Protein AF-U7V363-F1 (afdb_monomer_lite)

Sequence (226 aa):
MSGCTYYGRAAATECPGEQARFDASVYYGDVNYAGSVFCHHPDFTCSAYYGGADFGGCVYRRGLSVSGSAFHGPVNFGGSECGKKSYCANAVFTGPVTLTGTVFRKKVIFDESAFLASTDFSAADFSGRIPGFTECIFTPGEQYAFPQPVTASPAGSRVLTPWEVRRLDYFRQQVQAFTHPAVDDPEVLEAARQRVRVLKKQLHAWVFAMQDPRYQHPGFEKIRGI

Organism: NCBI:txid888019

Foldseek 3Di:
DELEEACEEAEDAEDPDDAAEQYNYEYCEEYDDANYEDPAAHELELYEHNYEYELDNYEALAEYEHANYEANEEYEHDNYEHNHEYEQDLYEYCYEYEHALYEHCAEYEHALYEDNAAYEQANYHNNPDDHHQAQYEYEPPHHYHHVDDDPDPDPNYDYDDPVRNVVSVVLVVLLVCLCDDPDPDPVSNVVSVVSNVVSSVVVSVVSSLVSPPPRDDPDPPPPVPD

Secondary structure (DSSP, 8-state):
-TT-EESS-EE--EE-SS--B-TT-EESS-EE-TT-EESS--B-TT-EESS-EE-TT-EETT--B-TT-EE-S-EE-TT-EESS-EE-TT-EE-S-EE-TT-EESS-EE-TT-EE-S-EE-TT-B-TT-PPB-TT-EE-TTS-EE-SS--SSSPTT-EEPPHHHHHHHHHHHHHHHHHHS-SS--HHHHHHHHHHHHHHHHHHHHHHHHTTSTT-----GGGSS--

Structure (mmCIF, N/CA/C/O backbone):
data_AF-U7V363-F1
#
_entry.id   AF-U7V363-F1
#
loop_
_atom_site.group_PDB
_atom_site.id
_atom_site.type_symbol
_atom_site.label_atom_id
_atom_site.label_alt_id
_atom_site.label_comp_id
_atom_site.label_asym_id
_atom_site.label_entity_id
_atom_site.label_seq_id
_atom_site.pdbx_PDB_ins_code
_atom_site.Cartn_x
_atom_site.Cartn_y
_atom_site.Cartn_z
_atom_site.occupancy
_atom_site.B_iso_or_equiv
_atom_site.auth_seq_id
_atom_site.auth_comp_id
_atom_site.auth_asym_id
_atom_site.auth_atom_id
_atom_site.pdbx_PDB_model_num
ATOM 1 N N . MET A 1 1 ? -6.952 -5.890 -17.904 1.00 66.19 1 MET A N 1
ATOM 2 C CA . MET A 1 1 ? -7.638 -6.371 -16.688 1.00 66.19 1 MET A CA 1
ATOM 3 C C . MET A 1 1 ? -8.077 -5.197 -15.804 1.00 66.19 1 MET A C 1
ATOM 5 O O . MET A 1 1 ? -8.142 -5.335 -14.595 1.00 66.19 1 MET A O 1
ATOM 9 N N . SER A 1 2 ? -8.394 -4.037 -16.392 1.00 83.06 2 SER A N 1
ATOM 10 C CA . SER A 1 2 ? -8.842 -2.856 -15.639 1.00 83.06 2 SER A CA 1
ATOM 11 C C . SER A 1 2 ? -10.306 -3.021 -15.219 1.00 83.06 2 SER A C 1
ATOM 13 O O . SER A 1 2 ? -11.079 -3.650 -15.947 1.00 83.06 2 SER A O 1
ATOM 15 N N . GLY A 1 3 ? -10.682 -2.488 -14.056 1.00 74.75 3 GLY A N 1
ATOM 16 C CA . GLY A 1 3 ? -12.066 -2.489 -13.570 1.00 74.75 3 GLY A CA 1
ATOM 17 C C . GLY A 1 3 ? -12.600 -3.861 -13.152 1.00 74.75 3 GLY A C 1
ATOM 18 O O . GLY A 1 3 ? -13.812 -4.068 -13.132 1.00 74.75 3 GLY A O 1
ATOM 19 N N . CYS A 1 4 ? -11.723 -4.830 -12.881 1.00 83.25 4 CYS A N 1
ATOM 20 C CA . CYS A 1 4 ? -12.111 -6.223 -12.668 1.00 83.25 4 CYS A CA 1
ATOM 21 C C . CYS A 1 4 ? -12.261 -6.566 -11.176 1.00 83.25 4 CYS A C 1
ATOM 23 O O . CYS A 1 4 ? -11.599 -5.988 -10.317 1.00 83.25 4 CYS A O 1
ATOM 25 N N . THR A 1 5 ? -13.121 -7.540 -10.858 1.00 81.88 5 THR A N 1
ATOM 26 C CA . THR A 1 5 ? -13.254 -8.101 -9.501 1.00 81.88 5 THR A CA 1
ATOM 27 C C . THR A 1 5 ? -12.806 -9.558 -9.486 1.00 81.88 5 THR A C 1
ATOM 29 O O . THR A 1 5 ? -13.322 -10.373 -10.248 1.00 81.88 5 THR A O 1
ATOM 32 N N . TYR A 1 6 ? -11.870 -9.891 -8.600 1.00 78.88 6 TYR A N 1
ATOM 33 C CA . TYR A 1 6 ? -11.263 -11.214 -8.481 1.00 78.88 6 TYR A CA 1
ATOM 34 C C . TYR A 1 6 ? -11.569 -11.834 -7.120 1.00 78.88 6 TYR A C 1
ATOM 36 O O . TYR A 1 6 ? -11.250 -11.264 -6.078 1.00 78.88 6 TYR A O 1
ATOM 44 N N . TYR A 1 7 ? -12.164 -13.027 -7.131 1.00 71.19 7 TYR A N 1
ATOM 45 C CA . TYR A 1 7 ? -12.483 -13.788 -5.917 1.00 71.19 7 TYR A CA 1
ATOM 46 C C . TYR A 1 7 ? -11.458 -14.890 -5.602 1.00 71.19 7 TYR A C 1
ATOM 48 O O . TYR A 1 7 ? -11.373 -15.328 -4.459 1.00 71.19 7 TYR A O 1
ATOM 56 N N . GLY A 1 8 ? -10.680 -15.327 -6.599 1.00 66.62 8 GLY A N 1
ATOM 57 C CA . GLY A 1 8 ? -9.603 -16.314 -6.463 1.00 66.62 8 GLY A CA 1
ATOM 58 C C . GLY A 1 8 ? -8.212 -15.694 -6.610 1.00 66.62 8 GLY A C 1
ATOM 59 O O . GLY A 1 8 ? -8.076 -14.471 -6.656 1.00 66.62 8 GLY A O 1
ATOM 60 N N . ARG A 1 9 ? -7.183 -16.547 -6.713 1.00 72.25 9 ARG A N 1
ATOM 61 C CA . ARG A 1 9 ? -5.812 -16.086 -6.967 1.00 72.25 9 ARG A CA 1
ATOM 62 C C . ARG A 1 9 ? -5.685 -15.472 -8.362 1.00 72.25 9 ARG A C 1
ATOM 64 O O . ARG A 1 9 ? -6.117 -16.082 -9.337 1.00 72.25 9 ARG A O 1
ATOM 71 N N . ALA A 1 10 ? -5.065 -14.299 -8.448 1.00 69.38 10 ALA A N 1
ATOM 72 C CA . ALA A 1 10 ? -4.683 -13.657 -9.707 1.00 69.38 10 ALA A CA 1
ATOM 73 C C . ALA A 1 10 ? -3.158 -13.686 -9.862 1.00 69.38 10 ALA A C 1
ATOM 75 O O . ALA A 1 10 ? -2.448 -13.495 -8.876 1.00 69.38 10 ALA A O 1
ATOM 76 N N . ALA A 1 11 ? -2.656 -13.927 -11.078 1.00 71.69 11 ALA A N 1
ATOM 77 C CA . ALA A 1 11 ? -1.221 -13.940 -11.348 1.00 71.69 11 ALA A CA 1
ATOM 78 C C . ALA A 1 11 ? -0.857 -13.347 -12.714 1.00 71.69 11 ALA A C 1
ATOM 80 O O . ALA A 1 11 ? -1.649 -13.406 -13.656 1.00 71.69 11 ALA A O 1
ATOM 81 N N . ALA A 1 12 ? 0.362 -12.823 -12.820 1.00 65.06 12 ALA A N 1
ATOM 82 C CA . ALA A 1 12 ? 1.045 -12.550 -14.083 1.00 65.06 12 ALA A CA 1
ATOM 83 C C . ALA A 1 12 ? 2.540 -12.844 -13.897 1.00 65.06 12 ALA A C 1
ATOM 85 O O . ALA A 1 12 ? 3.031 -12.746 -12.777 1.00 65.06 12 ALA A O 1
ATOM 86 N N . THR A 1 13 ? 3.243 -13.225 -14.964 1.00 62.06 13 THR A N 1
ATOM 87 C CA . THR A 1 13 ? 4.683 -13.557 -14.918 1.00 62.06 13 THR A CA 1
ATOM 88 C C . THR A 1 13 ? 5.498 -12.870 -16.016 1.00 62.06 13 THR A C 1
ATOM 90 O O . THR A 1 13 ? 6.657 -12.540 -15.786 1.00 62.06 13 THR A O 1
ATOM 93 N N . GLU A 1 14 ? 4.915 -12.538 -17.174 1.00 56.91 14 GLU A N 1
ATOM 94 C CA . GLU A 1 14 ? 5.590 -11.739 -18.206 1.00 56.91 14 GLU A CA 1
ATOM 95 C C . GLU A 1 14 ? 4.605 -10.784 -18.901 1.00 56.91 14 GLU A C 1
ATOM 97 O O . GLU A 1 14 ? 3.529 -11.189 -19.337 1.00 56.91 14 GLU A O 1
ATOM 102 N N . CYS A 1 15 ? 4.971 -9.502 -19.038 1.00 61.44 15 CYS A N 1
ATOM 103 C CA . CYS A 1 15 ? 4.281 -8.543 -19.917 1.00 61.44 15 CYS A CA 1
ATOM 104 C C . CYS A 1 15 ? 5.294 -7.820 -20.833 1.00 61.44 15 CYS A C 1
ATOM 106 O O . CYS A 1 15 ? 5.568 -6.622 -20.653 1.00 61.44 15 CYS A O 1
ATOM 108 N N . PRO A 1 16 ? 5.902 -8.529 -21.805 1.00 53.00 16 PRO A N 1
ATOM 109 C CA . PRO A 1 16 ? 6.903 -7.973 -22.698 1.00 53.00 16 PRO A CA 1
ATOM 110 C C . PRO A 1 16 ? 6.222 -7.404 -23.948 1.00 53.00 16 PRO A C 1
ATOM 112 O O . PRO A 1 16 ? 6.222 -8.027 -25.000 1.00 53.00 16 PRO A O 1
ATOM 115 N N . GLY A 1 17 ? 5.619 -6.218 -23.858 1.00 60.53 17 GLY A N 1
ATOM 116 C CA . GLY A 1 17 ? 5.238 -5.498 -25.084 1.00 60.53 17 GLY A CA 1
ATOM 117 C C . GLY A 1 17 ? 4.145 -4.450 -24.947 1.00 60.53 17 GLY A C 1
ATOM 118 O O . GLY A 1 17 ? 4.199 -3.442 -25.642 1.00 60.53 17 GLY A O 1
ATOM 119 N N . GLU A 1 18 ? 3.201 -4.634 -24.025 1.00 68.12 18 GLU A N 1
ATOM 120 C CA . GLU A 1 18 ? 2.095 -3.692 -23.821 1.00 68.12 18 GLU A CA 1
ATOM 121 C C . GLU A 1 18 ? 2.054 -3.146 -22.391 1.00 68.12 18 GLU A C 1
ATOM 123 O O . GLU A 1 18 ? 2.664 -3.682 -21.460 1.00 68.12 18 GLU A O 1
ATOM 128 N N . GLN A 1 19 ? 1.352 -2.025 -22.221 1.00 79.75 19 GLN A N 1
ATOM 129 C CA . GLN A 1 19 ? 1.092 -1.458 -20.906 1.00 79.75 19 GLN A CA 1
ATOM 130 C C . GLN A 1 19 ? 0.128 -2.370 -20.141 1.00 79.75 19 GLN A C 1
ATOM 132 O O . GLN A 1 19 ? -1.048 -2.474 -20.482 1.00 79.75 19 GLN A O 1
ATOM 137 N N . ALA A 1 20 ? 0.625 -3.018 -19.089 1.00 84.94 20 ALA A N 1
ATOM 138 C CA . ALA A 1 20 ? -0.196 -3.874 -18.249 1.00 84.94 20 ALA A CA 1
ATOM 139 C C . ALA A 1 20 ? -1.158 -3.017 -17.409 1.00 84.94 20 ALA A C 1
ATOM 141 O O . ALA A 1 20 ? -0.725 -2.161 -16.636 1.00 84.94 20 ALA A O 1
ATOM 142 N N . ARG A 1 21 ? -2.463 -3.229 -17.599 1.00 88.44 21 ARG A N 1
ATOM 143 C CA . ARG A 1 21 ? -3.538 -2.468 -16.952 1.00 88.44 21 ARG A CA 1
ATOM 144 C C . ARG A 1 21 ? -4.349 -3.340 -16.003 1.00 88.44 21 ARG A C 1
ATOM 146 O O . ARG A 1 21 ? -5.098 -4.218 -16.455 1.00 88.44 21 ARG A O 1
ATOM 153 N N . PHE A 1 22 ? -4.210 -3.043 -14.719 1.00 89.12 22 PHE A N 1
ATOM 154 C CA . PHE A 1 22 ? -4.871 -3.676 -13.576 1.00 89.12 22 PHE A CA 1
ATOM 155 C C . PHE A 1 22 ? -5.571 -2.640 -12.683 1.00 89.12 22 PHE A C 1
ATOM 157 O O . PHE A 1 22 ? -5.990 -2.964 -11.574 1.00 89.12 22 PHE A O 1
ATOM 164 N N . ASP A 1 23 ? -5.679 -1.401 -13.166 1.00 92.25 23 ASP A N 1
ATOM 165 C CA . ASP A 1 23 ? -6.266 -0.264 -12.475 1.00 92.25 23 ASP A CA 1
ATOM 166 C C . ASP A 1 23 ? -7.741 -0.483 -12.127 1.00 92.25 23 ASP A C 1
ATOM 168 O O . ASP A 1 23 ? -8.432 -1.292 -12.755 1.00 92.25 23 ASP A O 1
ATOM 172 N N . ALA A 1 24 ? -8.224 0.242 -11.118 1.00 90.62 24 ALA A N 1
ATOM 173 C CA . ALA A 1 24 ? -9.619 0.223 -10.678 1.00 90.62 24 ALA A CA 1
ATOM 174 C C . ALA A 1 24 ? -10.161 -1.184 -10.339 1.00 90.62 24 ALA A C 1
ATOM 176 O O . ALA A 1 24 ? -11.354 -1.447 -10.495 1.00 90.62 24 ALA A O 1
ATOM 177 N N . SER A 1 25 ? -9.296 -2.103 -9.899 1.00 91.12 25 SER A N 1
ATOM 178 C CA . SER A 1 25 ? -9.660 -3.505 -9.669 1.00 91.12 25 SER A CA 1
ATOM 179 C C . SER A 1 25 ? -9.820 -3.843 -8.188 1.00 91.12 25 SER A C 1
ATOM 181 O O . SER A 1 25 ? -9.268 -3.186 -7.307 1.00 91.12 25 SER A O 1
ATOM 183 N N . VAL A 1 26 ? -10.576 -4.899 -7.895 1.00 89.75 26 VAL A N 1
ATOM 184 C CA . VAL A 1 26 ? -10.832 -5.383 -6.533 1.00 89.75 26 VAL A CA 1
ATOM 185 C C . VAL A 1 26 ? -10.405 -6.840 -6.415 1.00 89.75 26 VAL A C 1
ATOM 187 O O . VAL A 1 26 ? -10.872 -7.687 -7.171 1.00 89.75 26 VAL A O 1
ATOM 190 N N . TYR A 1 27 ? -9.558 -7.147 -5.437 1.00 88.31 27 TYR A N 1
ATOM 191 C CA . TYR A 1 27 ? -9.005 -8.479 -5.208 1.00 88.31 27 TYR A CA 1
ATOM 192 C C . TYR A 1 27 ? -9.407 -8.984 -3.824 1.00 88.31 27 TYR A C 1
ATOM 194 O O . TYR A 1 27 ? -8.940 -8.468 -2.811 1.00 88.31 27 TYR A O 1
ATOM 202 N N . TYR A 1 28 ? -10.300 -9.973 -3.769 1.00 84.19 28 TYR A N 1
ATOM 203 C CA . TYR A 1 28 ? -10.714 -10.625 -2.522 1.00 84.19 28 TYR A CA 1
ATOM 204 C C . TYR A 1 28 ? -9.810 -11.785 -2.115 1.00 84.19 28 TYR A C 1
ATOM 206 O O . TYR A 1 28 ? -9.642 -12.010 -0.919 1.00 84.19 28 TYR A O 1
ATOM 214 N N . GLY A 1 29 ? -9.239 -12.488 -3.093 1.00 86.75 29 GLY A N 1
ATOM 215 C CA . GLY A 1 29 ? -8.186 -13.476 -2.879 1.00 86.75 29 GLY A CA 1
ATOM 216 C C . GLY A 1 29 ? -6.790 -12.863 -2.970 1.00 86.75 29 GLY A C 1
ATOM 217 O O . GLY A 1 29 ? -6.637 -11.678 -3.277 1.00 86.75 29 GLY A O 1
ATOM 218 N N . ASP A 1 30 ? -5.780 -13.694 -2.721 1.00 90.94 30 ASP A N 1
ATOM 219 C CA . ASP A 1 30 ? -4.383 -13.285 -2.844 1.00 90.94 30 ASP A CA 1
ATOM 220 C C . ASP A 1 30 ? -3.994 -13.029 -4.304 1.00 90.94 30 ASP A C 1
ATOM 222 O O . ASP A 1 30 ? -4.441 -13.715 -5.225 1.00 90.94 30 ASP A O 1
ATOM 226 N N . VAL A 1 31 ? -3.109 -12.066 -4.520 1.00 92.12 31 VAL A N 1
ATOM 227 C CA . VAL A 1 31 ? -2.558 -11.730 -5.833 1.00 92.12 31 VAL A CA 1
ATOM 228 C C . VAL A 1 31 ? -1.072 -12.045 -5.846 1.00 92.12 31 VAL A C 1
ATOM 230 O O . VAL A 1 31 ? -0.372 -11.734 -4.887 1.00 92.12 31 VAL A O 1
ATOM 233 N N . ASN A 1 32 ? -0.586 -12.647 -6.929 1.00 92.75 32 ASN A N 1
ATOM 234 C CA . ASN A 1 32 ? 0.815 -13.003 -7.094 1.00 92.75 32 ASN A CA 1
ATOM 235 C C . ASN A 1 32 ? 1.361 -12.531 -8.447 1.00 92.75 32 ASN A C 1
ATOM 237 O O . ASN A 1 32 ? 1.179 -13.181 -9.474 1.00 92.75 32 ASN A O 1
ATOM 241 N N . TYR A 1 33 ? 2.074 -11.414 -8.424 1.00 91.12 33 TYR A N 1
ATOM 242 C CA . TYR A 1 33 ? 2.873 -10.906 -9.533 1.00 91.12 33 TYR A CA 1
ATOM 243 C C . TYR A 1 33 ? 4.370 -11.175 -9.350 1.00 91.12 33 TYR A C 1
ATOM 245 O O . TYR A 1 33 ? 5.165 -10.662 -10.135 1.00 91.12 33 TYR A O 1
ATOM 253 N N . ALA A 1 34 ? 4.774 -11.944 -8.337 1.00 93.06 34 ALA A N 1
ATOM 254 C CA . ALA A 1 34 ? 6.168 -12.079 -7.945 1.00 93.06 34 ALA A CA 1
ATOM 255 C C . ALA A 1 34 ? 7.070 -12.538 -9.102 1.00 93.06 34 ALA A C 1
ATOM 257 O O . ALA A 1 34 ? 6.711 -13.409 -9.895 1.00 93.06 34 ALA A O 1
ATOM 258 N N . GLY A 1 35 ? 8.257 -11.937 -9.202 1.00 90.62 35 GLY A N 1
ATOM 259 C CA . GLY A 1 35 ? 9.226 -12.232 -10.261 1.00 90.62 35 GLY A CA 1
ATOM 260 C C . GLY A 1 35 ? 8.870 -11.674 -11.645 1.00 90.62 35 GLY A C 1
ATOM 261 O O . GLY A 1 35 ? 9.613 -11.906 -12.598 1.00 90.62 35 GLY A O 1
ATOM 262 N N . SER A 1 36 ? 7.764 -10.935 -11.786 1.00 90.81 36 SER A N 1
ATOM 263 C CA . SER A 1 36 ? 7.331 -10.404 -13.082 1.00 90.81 36 SER A CA 1
ATOM 264 C C . SER A 1 36 ? 8.269 -9.347 -13.650 1.00 90.81 36 SER A C 1
ATOM 266 O O . SER A 1 36 ? 8.815 -8.505 -12.933 1.00 90.81 36 SER A O 1
ATOM 268 N N . VAL A 1 37 ? 8.354 -9.298 -14.980 1.00 90.44 37 VAL A N 1
ATOM 269 C CA . VAL A 1 37 ? 9.049 -8.230 -15.711 1.00 90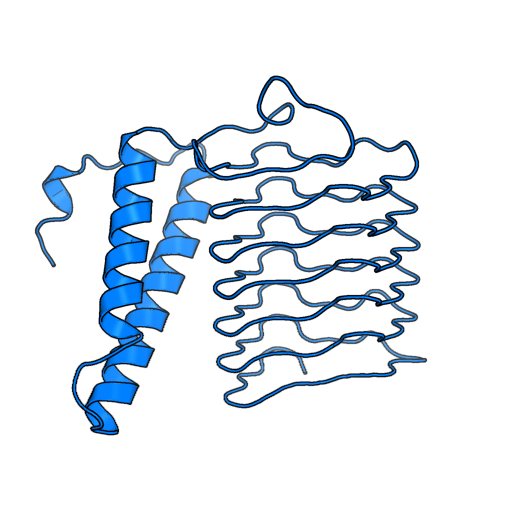.44 37 VAL A CA 1
ATOM 270 C C . VAL A 1 37 ? 8.049 -7.361 -16.474 1.00 90.44 37 VAL A C 1
ATOM 272 O O . VAL A 1 37 ? 7.403 -7.806 -17.426 1.00 90.44 37 VAL A O 1
ATOM 275 N N . PHE A 1 38 ? 7.979 -6.081 -16.105 1.00 89.56 38 PHE A N 1
ATOM 276 C CA . PHE A 1 38 ? 7.168 -5.064 -16.771 1.00 89.56 38 PHE A CA 1
ATOM 277 C C . PHE A 1 38 ? 8.047 -4.141 -17.616 1.00 89.56 38 PHE A C 1
ATOM 279 O O . PHE A 1 38 ? 8.853 -3.350 -17.112 1.00 89.56 38 PHE A O 1
ATOM 286 N N . CYS A 1 39 ? 7.886 -4.235 -18.938 1.00 87.38 39 CYS A N 1
ATOM 287 C CA . CYS A 1 39 ? 8.648 -3.422 -19.889 1.00 87.38 39 CYS A CA 1
ATOM 288 C C . CYS A 1 39 ? 8.123 -1.978 -20.002 1.00 87.38 39 CYS A C 1
ATOM 290 O O . CYS A 1 39 ? 8.892 -1.055 -20.293 1.00 87.38 39 CYS A O 1
ATOM 292 N N . HIS A 1 40 ? 6.832 -1.782 -19.730 1.00 88.00 40 HIS A N 1
ATOM 293 C CA . HIS A 1 40 ? 6.158 -0.484 -19.643 1.00 88.00 40 HIS A CA 1
ATOM 294 C C . HIS A 1 40 ? 5.837 -0.136 -18.182 1.00 88.00 40 HIS A C 1
ATOM 296 O O . HIS A 1 40 ? 6.312 -0.810 -17.275 1.00 88.00 40 HIS A O 1
ATOM 302 N N . HIS A 1 41 ? 5.109 0.957 -17.948 1.00 88.25 41 HIS A N 1
ATOM 303 C CA . HIS A 1 41 ? 4.672 1.352 -16.608 1.00 88.25 41 HIS A CA 1
ATOM 304 C C . HIS A 1 41 ? 3.369 0.600 -16.293 1.00 88.25 41 HIS A C 1
ATOM 306 O O . HIS A 1 41 ? 2.349 0.955 -16.889 1.00 88.25 41 HIS A O 1
ATOM 312 N N . PRO A 1 42 ? 3.376 -0.469 -15.471 1.00 90.75 42 PRO A N 1
ATOM 313 C CA . PRO A 1 42 ? 2.142 -1.156 -15.137 1.00 90.75 42 PRO A CA 1
ATOM 314 C C . PRO A 1 42 ? 1.270 -0.252 -14.271 1.00 90.75 42 PRO A C 1
ATOM 316 O O . PRO A 1 42 ? 1.764 0.467 -13.397 1.00 90.75 42 PRO A O 1
ATOM 319 N N . ASP A 1 43 ? -0.024 -0.292 -14.545 1.00 91.25 43 ASP A N 1
ATOM 320 C CA . ASP A 1 43 ? -1.016 0.507 -13.849 1.00 91.25 43 ASP A CA 1
ATOM 321 C C . ASP A 1 43 ? -1.803 -0.376 -12.876 1.00 91.25 43 ASP A C 1
ATOM 323 O O . ASP A 1 43 ? -2.630 -1.184 -13.299 1.00 91.25 43 ASP A O 1
ATOM 327 N N . PHE A 1 44 ? -1.512 -0.236 -11.581 1.00 94.38 44 PHE A N 1
ATOM 328 C CA . PHE A 1 44 ? -2.223 -0.880 -10.471 1.00 94.38 44 PHE A CA 1
ATOM 329 C C . PHE A 1 44 ? -2.990 0.147 -9.624 1.00 94.38 44 PHE A C 1
ATOM 331 O O . PHE A 1 44 ? -3.265 -0.103 -8.445 1.00 94.38 44 PHE A O 1
ATOM 338 N N . THR A 1 45 ? -3.268 1.328 -10.182 1.00 95.31 45 THR A N 1
ATOM 339 C CA . THR A 1 45 ? -3.879 2.445 -9.452 1.00 95.31 45 THR A CA 1
ATOM 340 C C . THR A 1 45 ? -5.318 2.161 -9.041 1.00 95.31 45 THR A C 1
ATOM 342 O O . THR A 1 45 ? -5.989 1.285 -9.598 1.00 95.31 45 THR A O 1
ATOM 345 N N . CYS A 1 46 ? -5.800 2.906 -8.044 1.00 93.56 46 CYS A N 1
ATOM 346 C CA . CYS A 1 46 ? -7.199 2.914 -7.608 1.00 93.56 46 CYS A CA 1
ATOM 347 C C . CYS A 1 46 ? -7.778 1.514 -7.328 1.00 93.56 46 CYS A C 1
ATOM 349 O O . CYS A 1 46 ? -8.964 1.269 -7.548 1.00 93.56 46 CYS A O 1
ATOM 351 N N . SER A 1 47 ? -6.938 0.578 -6.886 1.00 94.44 47 SER A N 1
ATOM 352 C CA . SER A 1 47 ? -7.300 -0.826 -6.689 1.00 94.44 47 SER A CA 1
ATOM 353 C C . SER A 1 47 ? -7.418 -1.174 -5.208 1.00 94.44 47 SER A C 1
ATOM 355 O O . SER A 1 47 ? -6.767 -0.564 -4.366 1.00 94.44 47 SER A O 1
ATOM 357 N N . ALA A 1 48 ? -8.233 -2.172 -4.870 1.00 93.06 48 ALA A N 1
ATOM 358 C CA . ALA A 1 48 ? -8.442 -2.617 -3.494 1.00 93.06 48 ALA A CA 1
ATOM 359 C C . ALA A 1 48 ? -8.026 -4.082 -3.312 1.00 93.06 48 ALA A C 1
ATOM 361 O O . ALA A 1 48 ? -8.626 -4.979 -3.904 1.00 93.06 48 ALA A O 1
ATOM 362 N N . TYR A 1 49 ? -7.041 -4.329 -2.451 1.00 93.44 49 TYR A N 1
ATOM 363 C CA . TYR A 1 49 ? -6.489 -5.653 -2.156 1.00 93.44 49 TYR A CA 1
ATOM 364 C C . TYR A 1 49 ? -6.942 -6.099 -0.767 1.00 93.44 49 TYR A C 1
ATOM 366 O O . TYR A 1 49 ? -6.440 -5.634 0.255 1.00 93.44 49 TYR A O 1
ATOM 374 N N . TYR A 1 50 ? -7.951 -6.963 -0.718 1.00 89.62 50 TYR A N 1
ATOM 375 C CA . TYR A 1 50 ? -8.494 -7.516 0.520 1.00 89.62 50 TYR A CA 1
ATOM 376 C C . TYR A 1 50 ? -7.734 -8.750 1.007 1.00 89.62 50 TYR A C 1
ATOM 378 O O . TYR A 1 50 ? -7.652 -8.918 2.227 1.00 89.62 50 TYR A O 1
ATOM 386 N N . GLY A 1 51 ? -7.212 -9.558 0.077 1.00 89.44 51 GLY A N 1
ATOM 387 C CA . GLY A 1 51 ? -6.203 -10.590 0.324 1.00 89.44 51 GLY A CA 1
ATOM 388 C C . GLY A 1 51 ? -4.781 -10.021 0.300 1.00 89.44 51 GLY A C 1
ATOM 389 O O . GLY A 1 51 ? -4.589 -8.808 0.168 1.00 89.44 51 GLY A O 1
ATOM 390 N N . GLY A 1 52 ? -3.786 -10.895 0.446 1.00 95.12 52 GLY A N 1
ATOM 391 C CA . GLY A 1 52 ? -2.380 -10.534 0.300 1.00 95.12 52 GLY A CA 1
ATOM 392 C C . GLY A 1 52 ? -2.024 -10.203 -1.150 1.00 95.12 52 GLY A C 1
ATOM 393 O O . GLY A 1 52 ? -2.622 -10.737 -2.080 1.00 95.12 52 GLY A O 1
ATOM 394 N N . ALA A 1 53 ? -1.056 -9.319 -1.364 1.00 96.44 53 ALA A N 1
ATOM 395 C CA . ALA A 1 53 ? -0.605 -8.956 -2.703 1.00 96.44 53 ALA A CA 1
ATOM 396 C C . ALA A 1 53 ? 0.920 -9.030 -2.802 1.00 96.44 53 ALA A C 1
ATOM 398 O O . ALA A 1 53 ? 1.637 -8.273 -2.147 1.00 96.44 53 ALA A O 1
ATOM 399 N N . ASP A 1 54 ? 1.415 -9.948 -3.624 1.00 97.44 54 ASP A N 1
ATOM 400 C CA . ASP A 1 54 ? 2.841 -10.153 -3.836 1.00 97.44 54 ASP A CA 1
ATOM 401 C C . ASP A 1 54 ? 3.290 -9.517 -5.154 1.00 97.44 54 ASP A C 1
ATOM 403 O O . ASP A 1 54 ? 2.950 -9.973 -6.243 1.00 97.44 54 ASP A O 1
ATOM 407 N N . PHE A 1 55 ? 4.050 -8.439 -5.031 1.00 96.06 55 PHE A N 1
ATOM 408 C CA . PHE A 1 55 ? 4.751 -7.708 -6.084 1.00 96.06 55 PHE A CA 1
ATOM 409 C C . PHE A 1 55 ? 6.274 -7.866 -5.946 1.00 96.06 55 PHE A C 1
ATOM 411 O O . PHE A 1 55 ? 7.018 -7.056 -6.503 1.00 96.06 55 PHE A O 1
ATOM 418 N N . GLY A 1 56 ? 6.747 -8.843 -5.164 1.00 96.69 56 GLY A N 1
ATOM 419 C CA . GLY A 1 56 ? 8.155 -9.025 -4.827 1.00 96.69 56 GLY A CA 1
ATOM 420 C C . GLY A 1 56 ? 9.005 -9.539 -5.988 1.00 96.69 56 GLY A C 1
ATOM 421 O O . GLY A 1 56 ? 8.514 -10.180 -6.917 1.00 96.69 56 GLY A O 1
ATOM 422 N N . GLY A 1 57 ? 10.305 -9.245 -5.958 1.00 95.88 57 GLY A N 1
ATOM 423 C CA . GLY 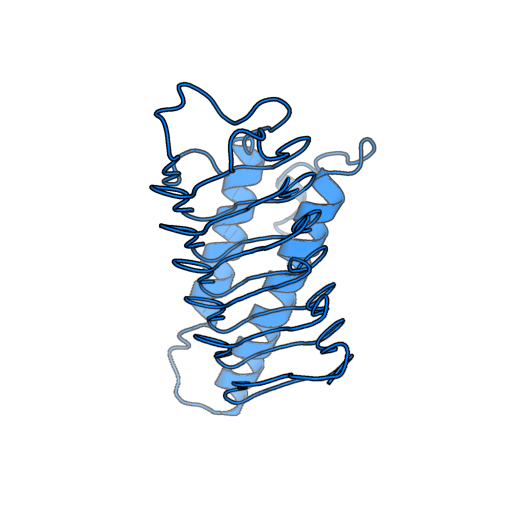A 1 57 ? 11.269 -9.700 -6.967 1.00 95.88 57 GLY A CA 1
ATOM 424 C C . GLY A 1 57 ? 10.966 -9.241 -8.399 1.00 95.88 57 GLY A C 1
ATOM 425 O O . GLY A 1 57 ? 11.471 -9.832 -9.350 1.00 95.88 57 GLY A O 1
ATOM 426 N N . CYS A 1 58 ? 10.117 -8.229 -8.579 1.00 95.31 58 CYS A N 1
ATOM 427 C CA . CYS A 1 58 ? 9.688 -7.774 -9.897 1.00 95.31 58 CYS A CA 1
ATOM 428 C C . CYS A 1 58 ? 10.684 -6.792 -10.518 1.00 95.31 58 CYS A C 1
ATOM 430 O O . CYS A 1 58 ? 11.352 -6.031 -9.821 1.00 95.31 58 CYS A O 1
ATOM 432 N N . VAL A 1 59 ? 10.713 -6.717 -11.849 1.00 94.19 59 VAL A N 1
ATOM 433 C CA . VAL A 1 59 ? 11.483 -5.712 -12.595 1.00 94.19 59 VAL A CA 1
ATOM 434 C C . VAL A 1 59 ? 10.536 -4.760 -13.321 1.00 94.19 59 VAL A C 1
ATOM 436 O O . VAL A 1 59 ? 9.924 -5.105 -14.329 1.00 94.19 59 VAL A O 1
ATOM 439 N N . TYR A 1 60 ? 10.473 -3.515 -12.857 1.00 93.81 60 TYR A N 1
ATOM 440 C CA . TYR A 1 60 ? 9.668 -2.435 -13.422 1.00 93.81 60 TYR A CA 1
ATOM 441 C C . TYR A 1 60 ? 10.544 -1.479 -14.237 1.00 93.81 60 TYR A C 1
ATOM 443 O O . TYR A 1 60 ? 11.036 -0.464 -13.729 1.00 93.81 60 TYR A O 1
ATOM 451 N N . ARG A 1 61 ? 10.737 -1.743 -15.537 1.00 92.56 61 ARG A N 1
ATOM 452 C CA . ARG A 1 61 ? 11.668 -0.954 -16.376 1.00 92.56 61 ARG A CA 1
ATOM 453 C C . ARG A 1 61 ? 11.320 0.537 -16.431 1.00 92.56 61 ARG A C 1
ATOM 455 O O . ARG A 1 61 ? 12.220 1.374 -16.532 1.00 92.56 61 ARG A O 1
ATOM 462 N N . ARG A 1 62 ? 10.028 0.881 -16.349 1.00 91.81 62 ARG A N 1
ATOM 463 C CA . ARG A 1 62 ? 9.525 2.267 -16.321 1.00 91.81 62 ARG A CA 1
ATOM 464 C C . ARG A 1 62 ? 8.974 2.708 -14.957 1.00 91.81 62 ARG A C 1
ATOM 466 O O . ARG A 1 62 ? 8.349 3.763 -14.903 1.00 91.81 62 ARG A O 1
ATOM 473 N N . GLY A 1 63 ? 9.259 1.975 -13.878 1.00 92.88 63 GLY A N 1
ATOM 474 C CA . GLY A 1 63 ? 8.652 2.189 -12.554 1.00 92.88 63 GLY A CA 1
ATOM 475 C C . GLY A 1 63 ? 7.238 1.610 -12.459 1.00 92.88 63 GLY A C 1
ATOM 476 O O . GLY A 1 63 ? 6.707 1.165 -13.474 1.00 92.88 63 GLY A O 1
ATOM 477 N N . LEU A 1 64 ? 6.664 1.602 -11.256 1.00 93.31 64 LEU A N 1
ATOM 478 C CA . LEU A 1 64 ? 5.314 1.095 -10.968 1.00 93.31 64 LEU A CA 1
ATOM 479 C C . LEU A 1 64 ? 4.388 2.218 -10.487 1.00 93.31 64 LEU A C 1
ATOM 481 O O . LEU A 1 64 ? 4.870 3.205 -9.920 1.00 93.31 64 LEU A O 1
ATOM 485 N N . SER A 1 65 ? 3.076 2.040 -10.657 1.00 95.12 65 SER A N 1
ATOM 486 C CA . SER A 1 65 ? 2.069 2.893 -10.023 1.00 95.12 65 SER A CA 1
ATOM 487 C C . SER A 1 65 ? 1.040 2.072 -9.256 1.00 95.12 65 SER A C 1
ATOM 489 O O . SER A 1 65 ? 0.359 1.233 -9.838 1.00 95.12 65 SER A O 1
ATOM 491 N N . VAL A 1 66 ? 0.913 2.355 -7.961 1.00 97.25 66 VAL A N 1
ATOM 492 C CA . VAL A 1 66 ? -0.142 1.853 -7.059 1.00 97.25 66 VAL A CA 1
ATOM 493 C C . VAL A 1 66 ? -0.912 3.015 -6.422 1.00 97.25 66 VAL A C 1
ATOM 495 O O . VAL A 1 66 ? -1.544 2.860 -5.380 1.00 97.25 66 VAL A O 1
ATOM 498 N N . SER A 1 67 ? -0.826 4.208 -7.013 1.00 96.75 67 SER A N 1
ATOM 499 C CA . SER A 1 67 ? -1.448 5.405 -6.454 1.00 96.75 67 SER A CA 1
ATOM 500 C C . SER A 1 67 ? -2.960 5.264 -6.278 1.00 96.75 67 SER A C 1
ATOM 502 O O . SER A 1 67 ? -3.644 4.684 -7.121 1.00 96.75 67 SER A O 1
ATOM 504 N N . GLY A 1 68 ? -3.477 5.795 -5.170 1.00 94.06 68 GLY A N 1
ATOM 505 C CA . GLY A 1 68 ? -4.896 5.705 -4.814 1.00 94.06 68 GLY A CA 1
ATOM 506 C C . GLY A 1 68 ? -5.372 4.303 -4.411 1.00 94.06 68 GLY A C 1
ATOM 507 O O . GLY A 1 68 ? -6.567 4.109 -4.195 1.00 94.06 68 GLY A O 1
ATOM 508 N N . SER A 1 69 ? -4.483 3.308 -4.339 1.00 96.31 69 SER A N 1
ATOM 509 C CA . SER A 1 69 ? -4.861 1.933 -4.001 1.00 96.31 69 SER A CA 1
ATOM 510 C C . SER A 1 69 ? -4.950 1.701 -2.491 1.00 96.31 69 SER A C 1
ATOM 512 O O . SER A 1 69 ? -4.255 2.325 -1.691 1.00 96.31 69 SER A O 1
ATOM 514 N N . ALA A 1 70 ? -5.801 0.757 -2.096 1.00 95.75 70 ALA A N 1
ATOM 515 C CA . ALA A 1 70 ? -5.976 0.316 -0.720 1.00 95.75 70 ALA A CA 1
ATOM 516 C C . ALA A 1 70 ? -5.463 -1.120 -0.550 1.00 95.75 70 ALA A C 1
ATOM 518 O O . ALA A 1 70 ? -6.001 -2.056 -1.142 1.00 95.75 70 ALA A O 1
ATOM 519 N N . PHE A 1 71 ? -4.449 -1.306 0.291 1.00 96.69 71 PHE A N 1
ATOM 520 C CA . PHE A 1 71 ? -3.888 -2.607 0.644 1.00 96.69 71 PHE A CA 1
ATOM 521 C C . PHE A 1 71 ? -4.366 -2.998 2.035 1.00 96.69 71 PHE A C 1
ATOM 523 O O . PHE A 1 71 ? -3.854 -2.534 3.057 1.00 96.69 71 PHE A O 1
ATOM 530 N N . HIS A 1 72 ? -5.406 -3.825 2.067 1.00 93.50 72 HIS A N 1
ATOM 531 C CA . HIS A 1 72 ? -6.001 -4.288 3.307 1.00 93.50 72 HIS A CA 1
ATOM 532 C C . HIS A 1 72 ? -5.427 -5.601 3.829 1.00 93.50 72 HIS A C 1
ATOM 534 O O . HIS A 1 72 ? -5.528 -5.847 5.031 1.00 93.50 72 HIS A O 1
ATOM 540 N N . GLY A 1 73 ? -4.900 -6.445 2.944 1.00 93.19 73 GLY A N 1
ATOM 541 C CA . GLY A 1 73 ? -4.019 -7.552 3.303 1.00 93.19 73 GLY A CA 1
ATOM 542 C C . GLY A 1 73 ? -2.545 -7.127 3.301 1.00 93.19 73 GLY A C 1
ATOM 543 O O . GLY A 1 73 ? -2.242 -5.967 3.006 1.00 93.19 73 GLY A O 1
ATOM 544 N N . PRO A 1 74 ? -1.624 -8.044 3.645 1.00 97.38 74 PRO A N 1
ATOM 545 C CA . PRO A 1 74 ? -0.193 -7.785 3.540 1.00 97.38 74 PRO A CA 1
ATOM 546 C C . PRO A 1 74 ? 0.209 -7.534 2.083 1.00 97.38 74 PRO A C 1
ATOM 548 O O . PRO A 1 74 ? -0.308 -8.185 1.173 1.00 97.38 74 PRO A O 1
ATOM 551 N N . VAL A 1 75 ? 1.149 -6.620 1.858 1.00 98.50 75 VAL A N 1
ATOM 552 C CA . VAL A 1 75 ? 1.696 -6.342 0.527 1.00 98.50 75 VAL A CA 1
ATOM 553 C C . VAL A 1 75 ? 3.216 -6.446 0.528 1.00 98.50 75 VAL A C 1
ATOM 555 O O . VAL A 1 75 ? 3.897 -5.881 1.384 1.00 98.50 75 VAL A O 1
ATOM 558 N N . ASN A 1 76 ? 3.753 -7.167 -0.452 1.00 98.50 76 ASN A N 1
ATOM 559 C CA . ASN A 1 76 ? 5.185 -7.368 -0.616 1.00 98.50 76 ASN A CA 1
ATOM 560 C C . ASN A 1 76 ? 5.673 -6.728 -1.915 1.00 98.50 76 ASN A C 1
ATOM 562 O O . ASN A 1 76 ? 5.252 -7.128 -2.986 1.00 98.50 76 ASN A O 1
ATOM 566 N N . PHE A 1 77 ? 6.592 -5.774 -1.831 1.00 98.19 77 PHE A N 1
ATOM 567 C CA . PHE A 1 77 ? 7.362 -5.228 -2.953 1.00 98.19 77 PHE A CA 1
ATOM 568 C C . PHE A 1 77 ? 8.839 -5.644 -2.897 1.00 98.19 77 PHE A C 1
ATOM 570 O O . PHE A 1 77 ? 9.604 -5.289 -3.794 1.00 98.19 77 PHE A O 1
ATOM 577 N N . GLY A 1 78 ? 9.246 -6.372 -1.853 1.00 98.25 78 GLY A N 1
ATOM 578 C CA . GLY A 1 78 ? 10.638 -6.644 -1.515 1.00 98.25 78 GLY A CA 1
ATOM 579 C C . GLY A 1 78 ? 11.442 -7.272 -2.653 1.00 98.25 78 GLY A C 1
ATOM 580 O O . GLY A 1 78 ? 10.925 -8.048 -3.456 1.00 98.25 78 GLY A O 1
ATOM 581 N N . GLY A 1 79 ? 12.720 -6.907 -2.740 1.00 97.81 79 GLY A N 1
ATOM 582 C CA . GLY A 1 79 ? 13.646 -7.383 -3.772 1.00 97.81 79 GLY A CA 1
ATOM 583 C C . GLY A 1 79 ? 13.330 -6.922 -5.200 1.00 97.81 79 GLY A C 1
ATOM 584 O O . GLY A 1 79 ? 13.946 -7.419 -6.139 1.00 97.81 79 GLY A O 1
ATOM 585 N N . SER A 1 80 ? 12.375 -6.007 -5.396 1.00 97.50 80 SER A N 1
ATOM 586 C CA . SER A 1 80 ? 12.027 -5.509 -6.732 1.00 97.50 80 SER A CA 1
ATOM 587 C C . SER A 1 80 ? 12.974 -4.417 -7.226 1.00 97.50 80 SER A C 1
ATOM 589 O O . SER A 1 80 ? 13.585 -3.696 -6.442 1.00 97.50 80 SER A O 1
ATOM 591 N N . GLU A 1 81 ? 13.034 -4.213 -8.541 1.00 97.00 81 GLU A N 1
ATOM 592 C CA . GLU A 1 81 ? 13.807 -3.149 -9.180 1.00 97.00 81 GLU A CA 1
ATOM 593 C C . GLU A 1 81 ? 12.908 -2.201 -9.985 1.00 97.00 81 GLU A C 1
ATOM 595 O O . GLU A 1 81 ? 12.224 -2.602 -10.924 1.00 97.00 81 GLU A O 1
ATOM 600 N N . CYS A 1 82 ? 12.962 -0.904 -9.680 1.00 96.56 82 CYS A N 1
ATOM 601 C CA . CYS A 1 82 ? 12.255 0.155 -10.395 1.00 96.56 82 CYS A CA 1
ATOM 602 C C . CYS A 1 82 ? 13.228 1.036 -11.188 1.00 96.56 82 CYS A C 1
ATOM 604 O O . CYS A 1 82 ? 13.981 1.836 -10.628 1.00 96.56 82 CYS A O 1
ATOM 606 N N . GLY A 1 83 ? 13.178 0.943 -12.520 1.00 95.12 83 GLY A N 1
ATOM 607 C CA . GLY A 1 83 ? 14.098 1.640 -13.424 1.00 95.12 83 GLY A CA 1
ATOM 608 C C . GLY A 1 83 ? 13.826 3.139 -13.607 1.00 95.12 83 GLY A C 1
ATOM 609 O O . GLY A 1 83 ? 14.731 3.900 -13.972 1.00 95.12 83 GLY A O 1
ATOM 610 N N . LYS A 1 84 ? 12.591 3.593 -13.357 1.00 95.56 84 LYS A N 1
ATOM 611 C CA . LYS A 1 84 ? 12.180 5.009 -13.424 1.00 95.56 84 LYS A CA 1
ATOM 612 C C . LYS A 1 84 ? 11.345 5.390 -12.194 1.00 95.56 84 LYS A C 1
ATOM 614 O O . LYS A 1 84 ? 11.316 4.651 -11.215 1.00 95.56 84 LYS A O 1
ATOM 619 N N . LYS A 1 85 ? 10.755 6.594 -12.214 1.00 96.00 85 LYS A N 1
ATOM 620 C CA . LYS A 1 85 ? 9.940 7.106 -11.103 1.00 96.00 85 LYS A CA 1
ATOM 621 C C . LYS A 1 85 ? 8.787 6.143 -10.818 1.00 96.00 85 LYS A C 1
ATOM 623 O O . LYS A 1 85 ? 8.177 5.650 -11.764 1.00 96.00 85 LYS A O 1
ATOM 628 N N . SER A 1 86 ? 8.515 5.914 -9.539 1.00 96.88 86 SER A N 1
ATOM 629 C CA . SER A 1 86 ? 7.398 5.084 -9.083 1.00 96.88 86 SER A CA 1
ATOM 630 C C . SER A 1 86 ? 6.443 5.909 -8.232 1.00 96.88 86 SER A C 1
ATOM 632 O O . SER A 1 86 ? 6.878 6.798 -7.493 1.00 96.88 86 SER A O 1
ATOM 634 N N . TYR A 1 87 ? 5.154 5.624 -8.369 1.00 97.75 87 TYR A N 1
ATOM 635 C CA . TYR A 1 87 ? 4.070 6.419 -7.810 1.00 97.75 87 TYR A CA 1
ATOM 636 C C . TYR A 1 87 ? 3.247 5.554 -6.862 1.00 97.75 87 TYR A C 1
ATOM 638 O O . TYR A 1 87 ? 2.550 4.629 -7.268 1.00 97.75 87 TYR A O 1
ATOM 646 N N . CYS A 1 88 ? 3.357 5.858 -5.578 1.00 97.12 88 CYS A N 1
ATOM 647 C CA . CYS A 1 88 ? 2.609 5.209 -4.511 1.00 97.12 88 CYS A CA 1
ATOM 648 C C . CYS A 1 88 ? 1.737 6.220 -3.761 1.00 97.12 88 CYS A C 1
ATOM 650 O O . CYS A 1 88 ? 1.247 5.900 -2.693 1.00 97.12 88 CYS A O 1
ATOM 652 N N . ALA A 1 89 ? 1.569 7.434 -4.297 1.00 96.19 89 ALA A N 1
ATOM 653 C CA . ALA A 1 89 ? 0.855 8.522 -3.640 1.00 96.19 89 ALA A CA 1
ATOM 654 C C . ALA A 1 89 ? -0.615 8.178 -3.371 1.00 96.19 89 ALA A C 1
ATOM 656 O O . ALA A 1 89 ? -1.221 7.455 -4.168 1.00 96.19 89 ALA A O 1
ATOM 657 N N . ASN A 1 90 ? -1.203 8.738 -2.313 1.00 94.12 90 ASN A N 1
ATOM 658 C CA . ASN A 1 90 ? -2.600 8.484 -1.934 1.00 94.12 90 ASN A CA 1
ATOM 659 C C . ASN A 1 90 ? -2.925 6.996 -1.666 1.00 94.12 90 ASN A C 1
ATOM 661 O O . ASN A 1 90 ? -4.085 6.586 -1.727 1.00 94.12 90 ASN A O 1
ATOM 665 N N . ALA A 1 91 ? -1.918 6.156 -1.406 1.00 96.62 91 ALA A N 1
ATOM 666 C CA . ALA A 1 91 ? -2.141 4.750 -1.094 1.00 96.62 91 ALA A CA 1
ATOM 667 C C . ALA A 1 91 ? -2.428 4.556 0.402 1.00 96.62 91 ALA A C 1
ATOM 669 O O . ALA A 1 91 ? -1.856 5.225 1.262 1.00 96.62 91 ALA A O 1
ATOM 670 N N . VAL A 1 92 ? -3.306 3.610 0.727 1.00 96.94 92 VAL A N 1
ATOM 671 C CA . VAL A 1 92 ? -3.686 3.301 2.111 1.00 96.94 92 VAL A CA 1
ATOM 672 C C . VAL A 1 92 ? -3.300 1.866 2.433 1.00 96.94 92 VAL A C 1
ATOM 674 O O . VAL A 1 92 ? -3.872 0.927 1.883 1.00 96.94 92 VAL A O 1
ATOM 677 N N . PHE A 1 93 ? -2.357 1.693 3.354 1.00 97.75 93 PHE A N 1
ATOM 678 C CA . PHE A 1 93 ? -1.834 0.399 3.777 1.00 97.75 93 PHE A CA 1
ATOM 679 C C . PHE A 1 93 ? -2.334 0.074 5.182 1.00 97.75 93 PHE A C 1
ATOM 681 O O . PHE A 1 93 ? -1.843 0.619 6.168 1.00 97.75 93 PHE A O 1
ATOM 688 N N . THR A 1 94 ? -3.342 -0.793 5.286 1.00 95.44 94 THR A N 1
ATOM 689 C CA . THR A 1 94 ? -3.864 -1.262 6.585 1.00 95.44 94 THR A CA 1
ATOM 690 C C . THR A 1 94 ? -3.356 -2.653 6.945 1.00 95.44 94 THR A C 1
ATOM 692 O O . THR A 1 94 ? -3.525 -3.073 8.086 1.00 95.44 94 THR A O 1
ATOM 695 N N . GLY A 1 95 ? -2.771 -3.369 5.981 1.00 94.62 95 GLY A N 1
ATOM 696 C CA . GLY A 1 95 ? -1.963 -4.561 6.219 1.00 94.62 95 GLY A CA 1
ATOM 697 C C . GLY A 1 95 ? -0.459 -4.249 6.197 1.00 94.62 95 GLY A C 1
ATOM 698 O O . GLY A 1 95 ? -0.075 -3.167 5.743 1.00 94.62 95 GLY A O 1
ATOM 699 N N . PRO A 1 96 ? 0.389 -5.177 6.680 1.00 97.88 96 PRO A N 1
ATOM 700 C CA . PRO A 1 96 ? 1.840 -5.007 6.686 1.00 97.88 96 PRO A CA 1
ATOM 701 C C . PRO A 1 96 ? 2.416 -4.770 5.289 1.00 97.88 96 PRO A C 1
ATOM 703 O O . PRO A 1 96 ? 1.937 -5.349 4.312 1.00 97.88 96 PRO A O 1
ATOM 706 N N . VAL A 1 97 ? 3.470 -3.962 5.205 1.00 98.62 97 VAL A N 1
ATOM 707 C CA . VAL A 1 97 ? 4.123 -3.605 3.941 1.00 98.62 97 VAL A CA 1
ATOM 708 C C . VAL A 1 97 ? 5.593 -4.014 3.981 1.00 98.62 97 VAL A C 1
ATOM 710 O O . VAL A 1 97 ? 6.333 -3.619 4.880 1.00 98.62 97 VAL A O 1
ATOM 713 N N . THR A 1 98 ? 6.047 -4.755 2.976 1.00 98.62 98 THR A N 1
ATOM 714 C CA . THR A 1 98 ? 7.459 -5.126 2.821 1.00 98.62 98 THR A CA 1
ATOM 715 C C . THR A 1 98 ? 8.040 -4.449 1.587 1.00 98.62 98 THR A C 1
ATOM 717 O O . THR A 1 98 ? 7.578 -4.680 0.477 1.00 98.62 98 THR A O 1
ATOM 720 N N . LEU A 1 99 ? 9.076 -3.631 1.760 1.00 98.06 99 LEU A N 1
ATOM 721 C CA . LEU A 1 99 ? 9.896 -3.065 0.682 1.00 98.06 99 LEU A CA 1
ATOM 722 C 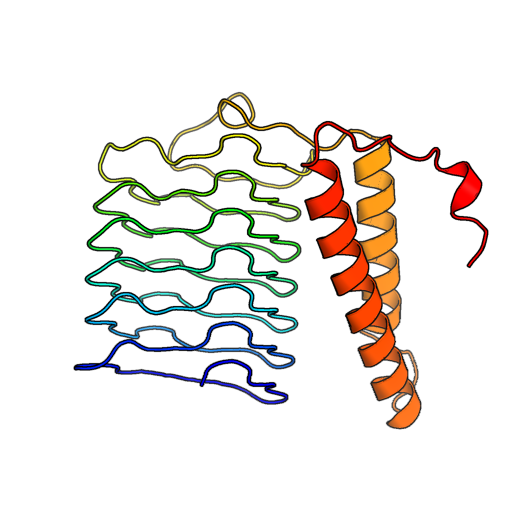C . LEU A 1 99 ? 11.367 -3.476 0.806 1.00 98.06 99 LEU A C 1
ATOM 724 O O . LEU A 1 99 ? 12.215 -2.922 0.103 1.00 98.06 99 LEU A O 1
ATOM 728 N N . THR A 1 100 ? 11.687 -4.435 1.677 1.00 97.50 100 THR A N 1
ATOM 729 C CA . THR A 1 100 ? 13.078 -4.783 1.962 1.00 97.50 100 THR A CA 1
ATOM 730 C C . THR A 1 100 ? 13.857 -5.174 0.706 1.00 97.50 100 THR A C 1
ATOM 732 O O . THR A 1 100 ? 13.345 -5.885 -0.159 1.00 97.50 100 THR A O 1
ATOM 735 N N . GLY A 1 101 ? 15.067 -4.637 0.545 1.00 96.25 101 GLY A N 1
ATOM 736 C CA . GLY A 1 101 ? 15.909 -4.889 -0.632 1.00 96.25 101 GLY A CA 1
ATOM 737 C C . GLY A 1 101 ? 15.368 -4.350 -1.967 1.00 96.25 101 GLY A C 1
ATOM 738 O O . GLY A 1 101 ? 15.904 -4.695 -3.017 1.00 96.25 101 GLY A O 1
ATOM 739 N N . THR A 1 102 ? 14.309 -3.532 -1.967 1.00 97.81 102 THR A N 1
ATOM 740 C CA . THR A 1 102 ? 13.784 -2.915 -3.198 1.00 97.81 102 THR A CA 1
ATOM 741 C C . THR A 1 102 ? 14.723 -1.819 -3.688 1.00 97.81 102 THR A C 1
ATOM 743 O O . THR A 1 102 ? 15.145 -0.966 -2.910 1.00 97.81 102 THR A O 1
ATOM 746 N N . VAL A 1 103 ? 14.997 -1.781 -4.989 1.00 97.69 103 VAL A N 1
ATOM 747 C CA . VAL A 1 103 ? 15.864 -0.785 -5.626 1.00 97.69 103 VAL A CA 1
ATOM 748 C C . VAL A 1 103 ? 15.032 0.200 -6.440 1.00 97.69 103 VAL A C 1
ATOM 750 O O . VAL A 1 103 ? 14.473 -0.136 -7.483 1.00 97.69 103 VAL A O 1
ATOM 753 N N . PHE A 1 104 ? 15.003 1.462 -6.024 1.00 96.94 104 PHE A N 1
ATOM 754 C CA . PHE A 1 104 ? 14.396 2.565 -6.763 1.00 96.94 104 PHE A CA 1
ATOM 755 C C . PHE A 1 104 ? 15.478 3.406 -7.443 1.00 96.94 104 PHE A C 1
ATOM 757 O O . PHE A 1 104 ? 16.050 4.306 -6.833 1.00 96.94 104 PHE A O 1
ATOM 764 N N . ARG A 1 105 ? 15.729 3.191 -8.746 1.00 96.00 105 ARG A N 1
ATOM 765 C CA . ARG A 1 105 ? 16.760 3.931 -9.521 1.00 96.00 105 ARG A CA 1
ATOM 766 C C . ARG A 1 105 ? 16.430 5.410 -9.762 1.00 96.00 105 ARG A C 1
ATOM 768 O O . ARG A 1 105 ? 17.254 6.176 -10.277 1.00 96.00 105 ARG A O 1
ATOM 775 N N . LYS A 1 106 ? 15.189 5.811 -9.485 1.00 95.94 106 LYS A N 1
ATOM 776 C CA . LYS A 1 106 ? 14.685 7.191 -9.507 1.00 95.94 106 LYS A CA 1
ATOM 777 C C . LYS A 1 106 ? 13.758 7.393 -8.306 1.00 95.94 106 LYS A C 1
ATOM 779 O O . LYS A 1 106 ? 13.472 6.453 -7.581 1.00 95.94 106 LYS A O 1
ATOM 784 N N . LYS A 1 107 ? 13.278 8.628 -8.113 1.00 95.44 107 LYS A N 1
ATOM 785 C CA . LYS A 1 107 ? 12.415 8.993 -6.979 1.00 95.44 107 LYS A CA 1
ATOM 786 C C . LYS A 1 107 ? 11.174 8.088 -6.918 1.00 95.44 107 LYS A C 1
ATOM 788 O O . LYS A 1 107 ? 10.489 7.933 -7.931 1.00 95.44 107 LYS A O 1
ATOM 793 N N . VAL A 1 108 ? 10.887 7.570 -5.729 1.00 96.88 108 VAL A N 1
ATOM 794 C CA . VAL A 1 108 ? 9.586 7.011 -5.350 1.00 96.88 108 VAL A CA 1
ATOM 795 C C . VAL A 1 108 ? 8.806 8.055 -4.553 1.00 96.88 108 VAL A C 1
ATOM 797 O O . VAL A 1 108 ? 9.392 8.827 -3.786 1.00 96.88 108 VAL A O 1
ATOM 800 N N . ILE A 1 109 ? 7.505 8.137 -4.807 1.00 97.38 109 ILE A N 1
ATOM 801 C CA . ILE A 1 109 ? 6.615 9.145 -4.231 1.00 97.38 109 ILE A CA 1
ATOM 802 C C . ILE A 1 109 ? 5.541 8.422 -3.424 1.00 97.38 109 ILE A C 1
ATOM 804 O O . ILE A 1 109 ? 4.674 7.788 -4.021 1.00 97.38 109 ILE A O 1
ATOM 808 N N . PHE A 1 110 ? 5.606 8.524 -2.097 1.00 97.44 110 PHE A N 1
ATOM 809 C CA . PHE A 1 110 ? 4.562 8.060 -1.179 1.00 97.44 110 PHE A CA 1
ATOM 810 C C . PHE A 1 110 ? 3.682 9.205 -0.679 1.00 97.44 110 PHE A C 1
ATOM 812 O O . PHE A 1 110 ? 2.863 8.973 0.197 1.00 97.44 110 PHE A O 1
ATOM 819 N N . ASP A 1 111 ? 3.837 10.421 -1.205 1.00 96.00 111 ASP A N 1
ATOM 820 C CA . ASP A 1 111 ? 3.106 11.606 -0.745 1.00 96.00 111 ASP A CA 1
ATOM 821 C C . ASP A 1 111 ? 1.598 11.320 -0.571 1.00 96.00 111 ASP A C 1
ATOM 823 O O . ASP A 1 111 ? 0.993 10.593 -1.363 1.00 96.00 111 ASP A O 1
ATOM 827 N N . GLU A 1 112 ? 1.014 11.834 0.510 1.00 94.81 112 GLU A N 1
ATOM 828 C CA . GLU A 1 112 ? -0.387 11.610 0.892 1.00 94.81 112 GLU A CA 1
ATOM 829 C C . GLU A 1 112 ? -0.743 10.122 1.108 1.00 94.81 112 GLU A C 1
ATOM 831 O O . GLU A 1 112 ? -1.899 9.728 0.996 1.00 94.81 112 GLU A O 1
ATOM 836 N N . SER A 1 113 ? 0.212 9.247 1.429 1.00 97.06 113 SER A N 1
ATOM 837 C CA . SER A 1 113 ? -0.097 7.848 1.773 1.00 97.06 113 SER A CA 1
ATOM 838 C C . SER A 1 113 ? -0.279 7.640 3.269 1.00 97.06 113 SER A C 1
ATOM 840 O O . SER A 1 113 ? 0.312 8.332 4.095 1.00 97.06 113 SER A O 1
ATOM 842 N N . ALA A 1 114 ? -1.056 6.628 3.637 1.00 97.44 114 ALA A N 1
ATOM 843 C CA . ALA A 1 114 ? -1.243 6.234 5.025 1.00 97.44 114 ALA A CA 1
ATOM 844 C C . ALA A 1 114 ? -0.660 4.842 5.278 1.00 97.44 114 ALA A C 1
ATOM 846 O O . ALA A 1 114 ? -1.160 3.846 4.754 1.00 97.44 114 ALA A O 1
ATOM 847 N N . PHE A 1 115 ? 0.368 4.776 6.120 1.00 97.75 115 PHE A N 1
ATOM 848 C CA . PHE A 1 115 ? 0.956 3.543 6.632 1.00 97.75 115 PHE A CA 1
ATOM 849 C C . PHE A 1 115 ? 0.349 3.260 8.003 1.00 97.75 115 PHE A C 1
ATOM 851 O O . PHE A 1 115 ? 0.756 3.821 9.020 1.00 97.75 115 PHE A O 1
ATOM 858 N N . LEU A 1 116 ? -0.689 2.426 8.013 1.00 97.38 116 LEU A N 1
ATOM 859 C CA . LEU A 1 116 ? -1.496 2.139 9.197 1.00 97.38 116 LEU A CA 1
ATOM 860 C C . LEU A 1 116 ? -1.188 0.769 9.808 1.00 97.38 116 LEU A C 1
ATOM 862 O O . LEU A 1 116 ? -1.971 0.279 10.617 1.00 97.38 116 LEU A O 1
ATOM 866 N N . ALA A 1 117 ? -0.087 0.146 9.409 1.00 97.06 117 ALA A N 1
ATOM 867 C CA . ALA A 1 117 ? 0.448 -1.106 9.930 1.00 97.06 117 ALA A CA 1
ATOM 868 C C . ALA A 1 117 ? 1.978 -1.089 9.790 1.00 97.06 117 ALA A C 1
ATOM 870 O O . ALA A 1 117 ? 2.539 -0.165 9.187 1.00 97.06 117 ALA A O 1
ATOM 871 N N . SER A 1 118 ? 2.649 -2.111 10.323 1.00 97.38 118 SER A N 1
ATOM 872 C CA . SER A 1 118 ? 4.101 -2.236 10.211 1.00 97.38 118 SER A CA 1
ATOM 873 C C . SER A 1 118 ? 4.581 -2.139 8.759 1.00 97.38 118 SER A C 1
ATOM 875 O O . SER A 1 118 ? 3.972 -2.683 7.834 1.00 97.38 118 SER A O 1
ATOM 877 N N . THR A 1 119 ? 5.675 -1.409 8.549 1.00 97.94 119 THR A N 1
ATOM 878 C CA . THR A 1 119 ? 6.284 -1.250 7.226 1.00 97.94 119 THR A CA 1
ATOM 879 C C . THR A 1 119 ? 7.789 -1.416 7.305 1.00 97.94 119 THR A C 1
ATOM 881 O O . THR A 1 119 ? 8.472 -0.734 8.069 1.00 97.94 119 THR A O 1
ATOM 884 N N . ASP A 1 120 ? 8.313 -2.302 6.471 1.00 97.81 120 ASP A N 1
ATOM 885 C CA . ASP A 1 120 ? 9.732 -2.594 6.401 1.00 97.81 120 ASP A CA 1
ATOM 886 C C . ASP A 1 120 ? 10.352 -2.024 5.119 1.00 97.81 120 ASP A C 1
ATOM 888 O O . ASP A 1 120 ? 10.280 -2.631 4.051 1.00 97.81 120 ASP A O 1
ATOM 892 N N . PHE A 1 121 ? 10.974 -0.850 5.229 1.00 95.12 121 PHE A N 1
ATOM 893 C CA . PHE A 1 121 ? 11.839 -0.264 4.202 1.00 95.12 121 PHE A CA 1
ATOM 894 C C . PHE A 1 121 ? 13.321 -0.633 4.400 1.00 95.12 121 PHE A C 1
ATOM 896 O O . PHE A 1 121 ? 14.176 -0.037 3.745 1.00 95.12 121 PHE A O 1
ATOM 903 N N . SER A 1 122 ? 13.677 -1.543 5.316 1.00 94.06 122 SER A N 1
ATOM 904 C CA . SER A 1 122 ? 15.079 -1.900 5.574 1.00 94.06 122 SER A CA 1
ATOM 905 C C . SER A 1 122 ? 15.778 -2.352 4.292 1.00 94.06 122 SER A C 1
ATOM 907 O O . SER A 1 122 ? 15.175 -2.975 3.429 1.00 94.06 122 SER A O 1
ATOM 909 N N . ALA A 1 123 ? 17.052 -2.005 4.114 1.00 94.62 123 ALA A N 1
ATOM 910 C CA . ALA A 1 123 ? 17.811 -2.336 2.901 1.00 94.62 123 ALA A CA 1
ATOM 911 C C . ALA A 1 123 ? 17.193 -1.869 1.558 1.00 94.62 123 ALA A C 1
ATOM 913 O O . ALA A 1 123 ? 17.711 -2.234 0.505 1.00 94.62 123 ALA A O 1
ATOM 914 N N . ALA A 1 124 ? 16.126 -1.059 1.554 1.00 95.69 124 ALA A N 1
ATOM 915 C CA . ALA A 1 124 ? 15.645 -0.429 0.334 1.00 95.69 124 ALA A CA 1
ATOM 916 C C . ALA A 1 124 ? 16.673 0.605 -0.152 1.00 95.69 124 ALA A C 1
ATOM 918 O O . ALA A 1 124 ? 17.130 1.461 0.610 1.00 95.69 124 ALA A O 1
ATOM 919 N N . ASP A 1 125 ? 17.024 0.542 -1.432 1.00 95.38 125 ASP A N 1
ATOM 920 C CA . ASP A 1 125 ? 17.934 1.485 -2.068 1.00 95.38 125 ASP A CA 1
ATOM 921 C C . ASP A 1 125 ? 17.134 2.559 -2.809 1.00 95.38 125 ASP A C 1
ATOM 923 O O . ASP A 1 125 ? 16.513 2.308 -3.843 1.00 95.38 125 ASP A O 1
ATOM 927 N N . PHE A 1 126 ? 17.177 3.790 -2.304 1.00 91.44 126 PHE A N 1
ATOM 928 C CA . PHE A 1 126 ? 16.544 4.938 -2.952 1.00 91.44 126 PHE A CA 1
ATOM 929 C C . PHE A 1 126 ? 17.454 5.656 -3.974 1.00 91.44 126 PHE A C 1
ATOM 931 O O . PHE A 1 126 ? 17.161 6.782 -4.379 1.00 91.44 126 PHE A O 1
ATOM 938 N N . SER A 1 127 ? 18.566 5.038 -4.395 1.00 84.81 127 SER A N 1
ATOM 939 C CA . SER A 1 127 ? 19.568 5.532 -5.360 1.00 84.81 127 SER A CA 1
ATOM 940 C C . SER A 1 127 ? 20.045 6.972 -5.120 1.00 84.81 127 SER A C 1
ATOM 942 O O . SER A 1 127 ? 20.295 7.742 -6.054 1.00 84.81 127 SER A O 1
ATOM 944 N N . GLY A 1 128 ? 20.142 7.363 -3.846 1.00 71.25 128 GLY A N 1
ATOM 945 C CA . GLY A 1 128 ? 20.541 8.710 -3.428 1.00 71.25 128 GLY A CA 1
ATOM 946 C C . GLY A 1 128 ? 19.464 9.785 -3.618 1.00 71.25 128 GLY A C 1
ATOM 947 O O . GLY A 1 128 ? 19.769 10.976 -3.583 1.00 71.25 128 GLY A O 1
ATOM 948 N N . ARG A 1 129 ? 18.199 9.405 -3.838 1.00 87.31 129 ARG A N 1
ATOM 949 C CA . ARG A 1 129 ? 17.063 10.334 -3.895 1.00 87.31 129 ARG A CA 1
ATOM 950 C C . ARG A 1 129 ? 16.192 10.148 -2.672 1.00 87.31 129 ARG A C 1
ATOM 952 O O . ARG A 1 129 ? 15.746 9.046 -2.396 1.00 87.31 129 ARG A O 1
ATOM 959 N N . ILE A 1 130 ? 15.899 11.240 -1.978 1.00 87.06 130 ILE A N 1
ATOM 960 C CA . ILE A 1 130 ? 15.018 11.191 -0.814 1.00 87.06 130 ILE A CA 1
ATOM 961 C C . ILE A 1 130 ? 13.611 10.764 -1.285 1.00 87.06 130 ILE A C 1
ATOM 963 O O . ILE A 1 130 ? 13.054 11.422 -2.180 1.00 87.06 130 ILE A O 1
ATOM 967 N N . PRO A 1 131 ? 13.050 9.659 -0.755 1.00 92.69 131 PRO A N 1
ATOM 968 C CA . PRO A 1 131 ? 11.662 9.282 -1.018 1.00 92.69 131 PRO A CA 1
ATOM 969 C C . PRO A 1 131 ? 10.708 10.396 -0.568 1.00 92.69 131 PRO A C 1
ATOM 971 O O . PRO A 1 131 ? 10.944 11.059 0.441 1.00 92.69 131 PRO A O 1
ATOM 974 N N . GLY A 1 132 ? 9.645 10.634 -1.339 1.00 94.62 132 GLY A N 1
ATOM 975 C CA . GLY A 1 132 ? 8.599 11.583 -0.940 1.00 94.62 132 GLY A CA 1
ATOM 976 C C . GLY A 1 132 ? 7.697 10.968 0.126 1.00 94.62 132 GLY A C 1
ATOM 977 O O . GLY A 1 132 ? 7.205 9.865 -0.100 1.00 94.62 132 GLY A O 1
ATOM 978 N N . PHE A 1 133 ? 7.511 11.664 1.249 1.00 95.81 133 PHE A N 1
ATOM 979 C CA . PHE A 1 133 ? 6.605 11.293 2.343 1.00 95.81 133 PHE A CA 1
ATOM 980 C C . PHE A 1 133 ? 5.745 12.482 2.812 1.00 95.81 133 PHE A C 1
ATOM 982 O O . PHE A 1 133 ? 5.260 12.504 3.945 1.00 95.81 133 PHE A O 1
ATOM 989 N N . THR A 1 134 ? 5.588 13.505 1.973 1.00 95.31 134 THR A N 1
ATOM 990 C CA . THR A 1 134 ? 4.834 14.708 2.343 1.00 95.31 134 THR A CA 1
ATOM 991 C C . THR A 1 134 ? 3.366 14.350 2.570 1.00 95.31 134 THR A C 1
ATOM 993 O O . THR A 1 134 ? 2.805 13.565 1.815 1.00 95.31 134 THR A O 1
ATOM 996 N N . GLU A 1 135 ? 2.764 14.861 3.643 1.00 93.75 135 GLU A N 1
ATOM 997 C CA . GLU A 1 135 ? 1.403 14.543 4.100 1.00 93.75 135 GLU A CA 1
ATOM 998 C C . GLU A 1 135 ? 1.132 13.040 4.306 1.00 93.75 135 GLU A C 1
ATOM 1000 O O . GLU A 1 135 ? -0.013 12.582 4.286 1.00 93.75 135 GLU A O 1
ATOM 1005 N N . CYS A 1 136 ? 2.184 12.241 4.529 1.00 96.44 136 CYS A N 1
ATOM 1006 C CA . CYS A 1 136 ? 2.004 10.854 4.936 1.00 96.44 136 CYS A CA 1
ATOM 1007 C C . CYS A 1 136 ? 1.463 10.754 6.361 1.00 96.44 136 CYS A C 1
ATOM 1009 O O . CYS A 1 136 ? 1.774 11.573 7.228 1.00 96.44 136 CYS A O 1
ATOM 1011 N N . ILE A 1 137 ? 0.711 9.690 6.617 1.00 96.31 137 ILE A N 1
ATOM 1012 C CA . ILE A 1 137 ? 0.148 9.380 7.928 1.00 96.31 137 ILE A CA 1
ATOM 1013 C C . ILE A 1 137 ? 0.754 8.074 8.432 1.00 96.31 137 ILE A C 1
ATOM 1015 O O . ILE A 1 137 ? 0.685 7.055 7.749 1.00 96.31 137 ILE A O 1
ATOM 1019 N N . PHE A 1 138 ? 1.300 8.097 9.646 1.00 96.94 138 PHE A N 1
ATOM 1020 C CA . PHE A 1 138 ? 1.830 6.919 10.333 1.00 96.94 138 PHE A CA 1
ATOM 1021 C C . PHE A 1 138 ? 1.040 6.633 11.614 1.00 96.94 138 PHE A C 1
ATOM 1023 O O . PHE A 1 138 ? 0.697 7.545 12.368 1.00 96.94 138 PHE A O 1
ATOM 1030 N N . THR A 1 139 ? 0.780 5.365 11.915 1.00 97.19 139 THR A N 1
ATOM 1031 C CA . THR A 1 139 ? 0.233 4.968 13.222 1.00 97.19 139 THR A CA 1
ATOM 1032 C C . THR A 1 139 ? 1.347 4.954 14.283 1.00 97.19 139 THR A C 1
ATOM 1034 O O . THR A 1 139 ? 2.345 4.257 14.080 1.00 97.19 139 THR A O 1
ATOM 1037 N N . PRO A 1 140 ? 1.217 5.683 15.413 1.00 95.56 140 PRO A N 1
ATOM 1038 C CA . PRO A 1 140 ? 2.151 5.595 16.535 1.00 95.56 140 PRO A CA 1
ATOM 1039 C C . PRO A 1 140 ? 2.265 4.171 17.089 1.00 95.56 140 PRO A C 1
ATOM 1041 O O . PRO A 1 140 ? 1.258 3.485 17.238 1.00 95.56 140 PRO A O 1
ATOM 1044 N N . GLY A 1 141 ? 3.478 3.750 17.454 1.00 92.50 141 GLY A N 1
ATOM 1045 C CA . GLY A 1 141 ? 3.730 2.445 18.081 1.00 92.50 141 GLY A CA 1
ATOM 1046 C C . GLY A 1 141 ? 3.825 1.260 17.113 1.00 92.50 141 GLY A C 1
ATOM 1047 O O . GLY A 1 141 ? 4.261 0.189 17.526 1.00 92.50 141 GLY A O 1
ATOM 1048 N N . GLU A 1 142 ? 3.486 1.445 15.836 1.00 95.56 142 GLU A N 1
ATOM 1049 C CA . GLU A 1 142 ? 3.797 0.465 14.793 1.00 95.56 142 GLU A CA 1
ATOM 1050 C C . GLU A 1 142 ? 5.298 0.441 14.482 1.00 95.56 142 GLU A C 1
ATOM 1052 O O . GLU A 1 142 ? 6.029 1.413 14.695 1.00 95.56 142 GLU A O 1
ATOM 1057 N N . GLN A 1 143 ? 5.757 -0.687 13.947 1.00 94.81 143 GLN A N 1
ATOM 1058 C CA . GLN A 1 143 ? 7.156 -0.882 13.586 1.00 94.81 143 GLN A CA 1
ATOM 1059 C C . GLN A 1 143 ? 7.423 -0.357 12.174 1.00 94.81 143 GLN A C 1
ATOM 1061 O O . GLN A 1 143 ? 6.858 -0.860 11.201 1.00 94.81 143 GLN A O 1
ATOM 1066 N N . TYR A 1 144 ? 8.324 0.619 12.069 1.00 95.62 144 TYR A N 1
ATOM 1067 C CA . TYR A 1 144 ? 8.806 1.148 10.796 1.00 95.62 144 TYR A CA 1
ATOM 1068 C C . TYR A 1 144 ? 10.320 0.996 10.722 1.00 95.62 144 TYR A C 1
ATOM 1070 O O . TYR A 1 144 ? 11.051 1.645 11.470 1.00 95.62 144 TYR A O 1
ATOM 1078 N N . ALA A 1 145 ? 10.794 0.139 9.824 1.00 95.06 145 ALA A N 1
ATOM 1079 C CA . ALA A 1 145 ? 12.220 -0.020 9.576 1.00 95.06 145 ALA A CA 1
ATOM 1080 C C . ALA A 1 145 ? 12.614 0.806 8.350 1.00 95.06 145 ALA A C 1
ATOM 1082 O O . ALA A 1 145 ? 12.000 0.675 7.298 1.00 95.06 145 ALA A O 1
ATOM 1083 N N . PHE A 1 146 ? 13.633 1.653 8.476 1.00 93.31 146 PHE A N 1
ATOM 1084 C CA . PHE A 1 146 ? 14.173 2.460 7.379 1.00 93.31 146 PHE A CA 1
ATOM 1085 C C . PHE A 1 146 ? 15.612 2.026 7.057 1.00 93.31 146 PHE A C 1
ATOM 1087 O O . PHE A 1 146 ? 16.282 1.473 7.931 1.00 93.31 146 PHE A O 1
ATOM 1094 N N . PRO A 1 147 ? 16.135 2.290 5.840 1.00 91.50 147 PRO A N 1
ATOM 1095 C CA . PRO A 1 147 ? 17.517 1.943 5.485 1.00 91.50 147 PRO A CA 1
ATOM 1096 C C . PRO A 1 147 ? 18.574 2.589 6.384 1.00 91.50 147 PRO A C 1
ATOM 1098 O O . PRO A 1 147 ? 19.697 2.100 6.472 1.00 91.50 147 PRO A O 1
ATOM 1101 N N . GLN A 1 148 ? 18.229 3.709 7.014 1.00 86.88 148 GLN A N 1
ATOM 1102 C CA . GLN A 1 148 ? 19.024 4.388 8.027 1.00 86.88 148 GLN A CA 1
ATOM 1103 C C . GLN A 1 148 ? 18.123 4.671 9.234 1.00 86.88 148 GLN A C 1
ATOM 1105 O O . GLN A 1 148 ? 16.931 4.925 9.034 1.00 86.88 148 GLN A O 1
ATOM 1110 N N . PRO A 1 149 ? 18.656 4.654 10.469 1.00 83.44 149 PRO A N 1
ATOM 1111 C CA . PRO A 1 149 ? 17.884 5.010 11.651 1.00 83.44 149 PRO A CA 1
ATOM 1112 C C . PRO A 1 149 ? 17.266 6.404 11.513 1.00 83.44 149 PRO A C 1
ATOM 1114 O O . PRO A 1 149 ? 17.950 7.365 11.160 1.00 83.44 149 PRO A O 1
ATOM 1117 N N . VAL A 1 150 ? 15.977 6.515 11.823 1.00 84.56 150 VAL A N 1
ATOM 1118 C CA . VAL A 1 150 ? 15.261 7.791 11.889 1.00 84.56 150 VAL A CA 1
ATOM 1119 C C . VAL A 1 150 ? 14.873 8.071 13.337 1.00 84.56 150 VAL A C 1
ATOM 1121 O O . VAL A 1 150 ? 14.470 7.170 14.067 1.00 84.56 150 VAL A O 1
ATOM 1124 N N . THR A 1 151 ? 15.022 9.320 13.774 1.00 82.75 151 THR A N 1
ATOM 1125 C CA . THR A 1 151 ? 14.692 9.757 15.144 1.00 82.75 151 THR A CA 1
ATOM 1126 C C . THR A 1 151 ? 13.281 10.335 15.263 1.00 82.75 151 THR A C 1
ATOM 1128 O O . THR A 1 151 ? 12.806 10.584 16.367 1.00 82.75 151 THR A O 1
ATOM 1131 N N . ALA A 1 152 ? 12.613 10.546 14.130 1.00 86.62 152 ALA A N 1
ATOM 1132 C CA . ALA A 1 152 ? 11.254 11.052 14.018 1.00 86.62 152 ALA A CA 1
ATOM 1133 C C . ALA A 1 152 ? 10.602 10.503 12.742 1.00 86.62 152 ALA A C 1
ATOM 1135 O O . ALA A 1 152 ? 11.273 9.915 11.888 1.00 86.62 152 ALA A O 1
ATOM 1136 N N . SER A 1 153 ? 9.295 10.720 12.599 1.00 87.94 153 SER A N 1
ATOM 1137 C CA . SER A 1 153 ? 8.584 10.453 11.347 1.00 87.94 153 SER A CA 1
ATOM 1138 C C . SER A 1 153 ? 9.200 11.240 10.177 1.00 87.94 153 SER A C 1
ATOM 1140 O O . SER A 1 153 ? 9.754 12.323 10.395 1.00 87.94 153 SER A O 1
ATOM 1142 N N . PRO A 1 154 ? 9.110 10.731 8.933 1.00 91.94 154 PRO A N 1
ATOM 1143 C CA . PRO A 1 154 ? 9.636 11.416 7.754 1.00 91.94 154 PRO A CA 1
ATOM 1144 C C . PRO A 1 154 ? 9.184 12.879 7.635 1.00 91.94 154 PRO A C 1
ATOM 1146 O O . PRO A 1 154 ? 8.073 13.241 8.025 1.00 91.94 154 PRO A O 1
ATOM 1149 N N . ALA A 1 155 ? 10.032 13.731 7.061 1.00 91.31 155 ALA A N 1
ATOM 1150 C CA . ALA A 1 155 ? 9.734 15.154 6.913 1.00 91.31 155 ALA A CA 1
ATOM 1151 C C . ALA A 1 155 ? 8.430 15.392 6.128 1.00 91.31 155 ALA A C 1
ATOM 1153 O O . ALA A 1 155 ? 8.216 14.805 5.067 1.00 91.31 155 ALA A O 1
ATOM 1154 N N . GLY A 1 156 ? 7.576 16.274 6.652 1.00 92.12 156 GLY A N 1
ATOM 1155 C CA . GLY A 1 156 ? 6.265 16.578 6.073 1.00 92.12 156 GLY A CA 1
ATOM 1156 C C . GLY A 1 156 ? 5.190 15.526 6.349 1.00 92.12 156 GLY A C 1
ATOM 1157 O O . GLY A 1 156 ? 4.066 15.720 5.915 1.00 92.12 156 GLY A O 1
ATOM 1158 N N . SER A 1 157 ? 5.502 14.438 7.056 1.00 94.94 157 SER A N 1
ATOM 1159 C CA . SER A 1 157 ? 4.500 13.477 7.520 1.00 94.94 157 SER A CA 1
ATOM 1160 C C . SER A 1 157 ? 3.979 13.827 8.914 1.00 94.94 157 SER A C 1
ATOM 1162 O O . SER A 1 157 ? 4.561 14.639 9.639 1.00 94.94 157 SER A O 1
ATOM 1164 N N . ARG A 1 158 ? 2.893 13.167 9.313 1.00 94.00 158 ARG A N 1
ATOM 1165 C CA . ARG A 1 158 ? 2.329 13.234 10.660 1.00 94.00 158 ARG A CA 1
ATOM 1166 C C . ARG A 1 158 ? 2.054 11.842 11.204 1.00 94.00 158 ARG A C 1
ATOM 1168 O O . ARG A 1 158 ? 1.925 10.868 10.463 1.00 94.00 158 ARG A O 1
ATOM 1175 N N . VAL A 1 159 ? 1.881 11.766 12.516 1.00 95.38 159 VAL A N 1
ATOM 1176 C CA . VAL A 1 159 ? 1.354 10.567 13.167 1.00 95.38 159 VAL A CA 1
ATOM 1177 C C . VAL A 1 159 ? -0.127 10.732 13.495 1.00 95.38 159 VAL A C 1
ATOM 1179 O O . VAL A 1 159 ? -0.622 11.857 13.619 1.00 95.38 159 VAL A O 1
ATOM 1182 N N . LEU A 1 160 ? -0.842 9.617 13.635 1.00 94.94 160 LEU A N 1
ATOM 1183 C CA . LEU A 1 160 ? -2.209 9.633 14.144 1.00 94.94 160 LEU A CA 1
ATOM 1184 C C . LEU A 1 160 ? -2.256 10.205 15.568 1.00 94.94 160 LEU A C 1
ATOM 1186 O O . LEU A 1 160 ? -1.452 9.856 16.432 1.00 94.94 160 LEU A O 1
ATOM 1190 N N . THR A 1 161 ? -3.248 11.048 15.832 1.00 92.88 161 THR A N 1
ATOM 1191 C CA . THR A 1 161 ? -3.584 11.500 17.185 1.00 92.88 161 THR A CA 1
ATOM 1192 C C . THR A 1 161 ? -4.150 10.340 18.018 1.00 92.88 161 THR A C 1
ATOM 1194 O O . THR A 1 161 ? -4.688 9.381 17.456 1.00 92.88 161 THR A O 1
ATOM 1197 N N . PRO A 1 162 ? -4.154 10.424 19.363 1.00 93.06 162 PRO A N 1
ATOM 1198 C CA . PRO A 1 162 ? -4.730 9.373 20.209 1.00 93.06 162 PRO A CA 1
ATOM 1199 C C . PRO A 1 162 ? -6.191 9.026 19.883 1.00 93.06 162 PRO A C 1
ATOM 1201 O O . PRO A 1 162 ? -6.628 7.894 20.077 1.00 93.06 162 PRO A O 1
ATOM 1204 N N . TRP A 1 163 ? -6.970 9.998 19.400 1.00 88.06 163 TRP A N 1
ATOM 1205 C CA . TRP A 1 163 ? -8.352 9.762 18.988 1.00 88.06 163 TRP A CA 1
ATOM 1206 C C . TRP A 1 163 ? -8.443 9.021 17.649 1.00 88.06 163 TRP A C 1
ATOM 1208 O O . TRP A 1 163 ? -9.251 8.101 17.518 1.00 88.06 163 TRP A O 1
ATOM 1218 N N . GLU A 1 164 ? -7.606 9.381 16.674 1.00 93.56 164 GLU A N 1
ATOM 1219 C CA . GLU A 1 164 ? -7.551 8.681 15.388 1.00 93.56 164 GLU A CA 1
ATOM 1220 C C . GLU A 1 164 ? -7.062 7.235 15.563 1.00 93.56 164 GLU A C 1
ATOM 1222 O O . GLU A 1 164 ? -7.629 6.333 14.951 1.00 93.56 164 GLU A O 1
ATOM 1227 N N . VAL A 1 165 ? -6.099 6.992 16.463 1.00 95.00 165 VAL A N 1
ATOM 1228 C CA . VAL A 1 165 ? -5.657 5.634 16.834 1.00 95.00 165 VAL A CA 1
ATOM 1229 C C . VAL A 1 165 ? -6.826 4.806 17.368 1.00 95.00 16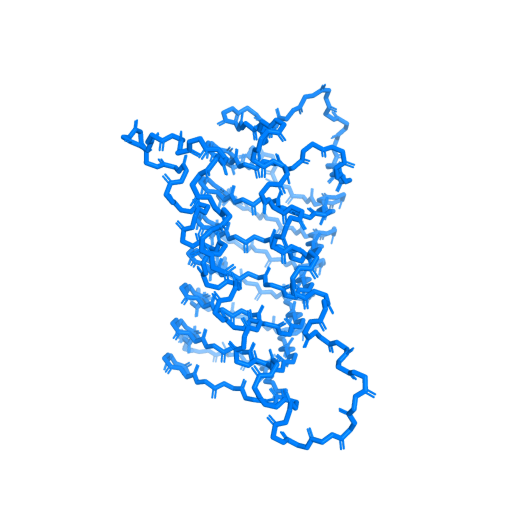5 VAL A C 1
ATOM 1231 O O . VAL A 1 165 ? -7.092 3.729 16.846 1.00 95.00 165 VAL A O 1
ATOM 1234 N N . ARG A 1 166 ? -7.613 5.333 18.319 1.00 93.62 166 ARG A N 1
ATOM 1235 C CA . ARG A 1 166 ? -8.802 4.620 18.831 1.00 93.62 166 ARG A CA 1
ATOM 1236 C C . ARG A 1 166 ? -9.807 4.273 17.734 1.00 93.62 166 ARG A C 1
ATOM 1238 O O . ARG A 1 166 ? -10.424 3.211 17.775 1.00 93.62 166 ARG A O 1
ATOM 1245 N N . ARG A 1 167 ? -10.003 5.168 16.762 1.00 92.81 167 ARG A N 1
ATOM 1246 C CA . ARG A 1 167 ? -10.901 4.914 15.630 1.00 92.81 167 ARG A CA 1
ATOM 1247 C C . ARG A 1 167 ? -10.345 3.841 14.692 1.00 92.81 167 ARG A C 1
ATOM 1249 O O . ARG A 1 167 ? -11.111 2.992 14.240 1.00 92.81 167 ARG A O 1
ATOM 1256 N N . LEU A 1 168 ? -9.040 3.851 14.424 1.00 94.56 168 LEU A N 1
ATOM 1257 C CA . LEU A 1 168 ? -8.370 2.793 13.669 1.00 94.56 168 LEU A CA 1
ATOM 1258 C C . LEU A 1 168 ? -8.494 1.439 14.383 1.00 94.56 168 LEU A C 1
ATOM 1260 O O . LEU A 1 168 ? -8.858 0.449 13.751 1.00 94.56 168 LEU A O 1
ATOM 1264 N N . ASP A 1 169 ? -8.268 1.400 15.695 1.00 94.06 169 ASP A N 1
ATOM 1265 C CA . ASP A 1 169 ? -8.389 0.179 16.496 1.00 94.06 169 ASP A CA 1
ATOM 1266 C C . ASP A 1 169 ? -9.820 -0.359 16.509 1.00 94.06 169 ASP A C 1
ATOM 1268 O O . ASP A 1 169 ? -10.020 -1.566 16.387 1.00 94.06 169 ASP A O 1
ATOM 1272 N N . TYR A 1 170 ? -10.825 0.521 16.547 1.00 92.38 170 TYR A N 1
ATOM 1273 C CA . TYR A 1 170 ? -12.219 0.121 16.356 1.00 92.38 170 TYR A CA 1
ATOM 1274 C C . TYR A 1 170 ? -12.428 -0.576 15.003 1.00 92.38 170 TYR A C 1
ATOM 1276 O O . TYR A 1 170 ? -13.002 -1.664 14.957 1.00 92.38 170 TYR A O 1
ATOM 1284 N N . PHE A 1 171 ? -11.924 -0.007 13.900 1.00 92.69 171 PHE A N 1
ATOM 1285 C CA . PHE A 1 171 ? -12.004 -0.663 12.590 1.00 92.69 171 PHE A CA 1
ATOM 1286 C C . PHE A 1 171 ? -11.299 -2.024 12.584 1.00 92.69 171 PHE A C 1
ATOM 1288 O O . PHE A 1 171 ? -11.864 -2.987 12.067 1.00 92.69 171 PHE A O 1
ATOM 1295 N N . ARG A 1 172 ? -10.100 -2.125 13.172 1.00 92.06 172 ARG A N 1
ATOM 1296 C CA . ARG A 1 172 ? -9.338 -3.383 13.267 1.00 92.06 172 ARG A CA 1
ATOM 1297 C C . ARG A 1 172 ? -10.108 -4.453 14.038 1.00 92.06 172 ARG A C 1
ATOM 1299 O O . ARG A 1 172 ? -10.259 -5.561 13.533 1.00 92.06 172 ARG A O 1
ATOM 1306 N N . GLN A 1 173 ? -10.654 -4.107 15.204 1.00 90.81 173 GLN A N 1
ATOM 1307 C CA . GLN A 1 173 ? -11.460 -5.013 16.027 1.00 90.81 173 GLN A CA 1
ATOM 1308 C C . GLN A 1 173 ? -12.715 -5.486 15.291 1.00 90.81 173 GLN A C 1
ATOM 1310 O O . GLN A 1 173 ? -13.006 -6.680 15.272 1.00 90.81 173 GLN A O 1
ATOM 1315 N N . GLN A 1 174 ? -13.437 -4.569 14.637 1.00 89.62 174 GLN A N 1
ATOM 1316 C CA . GLN A 1 174 ? -14.614 -4.924 13.844 1.00 89.62 174 GLN A CA 1
ATOM 1317 C C . GLN A 1 174 ? -14.239 -5.860 12.689 1.00 89.62 174 GLN A C 1
ATOM 1319 O O . GLN A 1 174 ? -14.864 -6.899 12.515 1.00 89.62 174 GLN A O 1
ATOM 1324 N N . VAL A 1 175 ? -13.186 -5.550 11.926 1.00 88.06 175 VAL A N 1
ATOM 1325 C CA . VAL A 1 175 ? -12.717 -6.427 10.842 1.00 88.06 175 VAL A CA 1
ATOM 1326 C C . VAL A 1 175 ? -12.335 -7.809 11.376 1.00 88.06 175 VAL A C 1
ATOM 1328 O O . VAL A 1 175 ? -12.749 -8.810 10.794 1.00 88.06 175 VAL A O 1
ATOM 1331 N N . GLN A 1 176 ? -11.603 -7.884 12.488 1.00 86.00 176 GLN A N 1
ATOM 1332 C CA . GLN A 1 176 ? -11.196 -9.149 13.098 1.00 86.00 176 GLN A CA 1
ATOM 1333 C C . GLN A 1 176 ? -12.403 -10.010 13.494 1.00 86.00 176 GLN A C 1
ATOM 1335 O O . GLN A 1 176 ? -12.425 -11.197 13.163 1.00 86.00 176 GLN A O 1
ATOM 1340 N N . ALA A 1 177 ? -13.423 -9.411 14.118 1.00 84.19 177 ALA A N 1
ATOM 1341 C CA . ALA A 1 177 ? -14.639 -10.104 14.545 1.00 84.19 177 ALA A CA 1
ATOM 1342 C C . ALA A 1 177 ? -15.407 -10.758 13.380 1.00 84.19 177 ALA A C 1
ATOM 1344 O O . ALA A 1 177 ? -16.001 -11.817 13.552 1.00 84.19 177 ALA A O 1
ATOM 1345 N N . PHE A 1 178 ? -15.363 -10.160 12.185 1.00 82.00 178 PHE A N 1
ATOM 1346 C CA . PHE A 1 178 ? -16.028 -10.688 10.987 1.00 82.00 178 PHE A CA 1
ATOM 1347 C C . PHE A 1 178 ? -15.105 -11.510 10.068 1.00 82.00 178 PHE A C 1
ATOM 1349 O O . PHE A 1 178 ? -15.570 -12.048 9.067 1.00 82.00 178 PHE A O 1
ATOM 1356 N N . THR A 1 179 ? -13.807 -11.621 10.371 1.00 77.94 179 THR A N 1
ATOM 1357 C CA . THR A 1 179 ? -12.865 -12.423 9.561 1.00 77.94 179 THR A CA 1
ATOM 1358 C C . THR A 1 179 ? -12.840 -13.894 9.993 1.00 77.94 179 THR A C 1
ATOM 1360 O O . THR A 1 179 ? -12.579 -14.761 9.167 1.00 77.94 179 THR A O 1
ATOM 1363 N N . HIS A 1 180 ? -13.165 -14.182 11.257 1.00 71.19 180 HIS A N 1
ATOM 1364 C CA . HIS A 1 180 ? -13.244 -15.540 11.808 1.00 71.19 180 HIS A CA 1
ATOM 1365 C C . HIS A 1 180 ? -14.617 -15.759 12.465 1.00 71.19 180 HIS A C 1
ATOM 1367 O O . HIS A 1 180 ? -14.712 -15.761 13.695 1.00 71.19 180 HIS A O 1
ATOM 1373 N N . PRO A 1 181 ? -15.707 -15.856 11.682 1.00 65.88 181 PRO A N 1
ATOM 1374 C CA . PRO A 1 181 ? -17.022 -16.121 12.249 1.00 65.88 181 PRO A CA 1
ATOM 1375 C C . PRO A 1 181 ? -17.036 -17.489 12.940 1.00 65.88 181 PRO A C 1
ATOM 1377 O O . PRO A 1 181 ? -16.451 -18.450 12.455 1.00 65.88 181 PRO A O 1
ATOM 1380 N N . ALA A 1 182 ? -17.720 -17.576 14.081 1.00 70.06 182 ALA A N 1
ATOM 1381 C CA . ALA A 1 182 ? -17.766 -18.780 14.917 1.00 70.06 182 ALA A CA 1
ATOM 1382 C C . ALA A 1 182 ? -18.581 -19.945 14.312 1.00 70.06 182 ALA A C 1
ATOM 1384 O O . ALA A 1 182 ? -18.702 -20.995 14.939 1.00 70.06 182 ALA A O 1
ATOM 1385 N N . VAL A 1 183 ? -19.181 -19.746 13.136 1.00 76.62 183 VAL A N 1
ATOM 1386 C CA . VAL A 1 183 ? -20.116 -20.675 12.495 1.00 76.62 183 VAL A CA 1
ATOM 1387 C C . VAL A 1 183 ? -19.689 -20.883 11.043 1.00 76.62 183 VAL A C 1
ATOM 1389 O O . VAL A 1 183 ? -19.569 -19.910 10.297 1.00 76.62 183 VAL A O 1
ATOM 1392 N N . ASP A 1 184 ? -19.522 -22.143 10.639 1.00 81.00 184 ASP A N 1
ATOM 1393 C CA . ASP A 1 184 ? -19.231 -22.557 9.257 1.00 81.00 184 ASP A CA 1
ATOM 1394 C C . ASP A 1 184 ? -20.509 -22.597 8.393 1.00 81.00 184 ASP A C 1
ATOM 1396 O O . ASP A 1 184 ? -20.832 -23.597 7.752 1.00 81.00 184 ASP A O 1
ATOM 1400 N N . ASP A 1 185 ? -21.266 -21.498 8.394 1.00 88.62 185 ASP A N 1
ATOM 1401 C CA . ASP A 1 185 ? -22.454 -21.321 7.555 1.00 88.62 185 ASP A CA 1
ATOM 1402 C C . ASP A 1 185 ? -22.120 -20.418 6.345 1.00 88.62 185 ASP A C 1
ATOM 1404 O O . ASP A 1 185 ? -21.615 -19.306 6.539 1.00 88.62 185 ASP A O 1
ATOM 1408 N N . PRO A 1 186 ? -22.376 -20.851 5.092 1.00 86.75 186 PRO A N 1
ATOM 1409 C CA . PRO A 1 186 ? -22.026 -20.085 3.894 1.00 86.75 186 PRO A CA 1
ATOM 1410 C C . PRO A 1 186 ? -22.661 -18.691 3.800 1.00 86.75 186 PRO A C 1
ATOM 1412 O O . PRO A 1 186 ? -22.011 -17.763 3.309 1.00 86.75 186 PRO A O 1
ATOM 1415 N N . GLU A 1 187 ? -23.902 -18.519 4.258 1.00 87.88 187 GLU A N 1
ATOM 1416 C CA . GLU A 1 187 ? -24.590 -17.224 4.228 1.00 87.88 187 GLU A CA 1
ATOM 1417 C C . GLU A 1 187 ? -24.011 -16.284 5.285 1.00 87.88 187 GLU A C 1
ATOM 1419 O O . GLU A 1 187 ? -23.729 -15.117 4.997 1.00 87.88 187 GLU A O 1
ATOM 1424 N N . VAL A 1 188 ? -23.752 -16.807 6.488 1.00 85.81 188 VAL A N 1
ATOM 1425 C CA . VAL A 1 188 ? -23.087 -16.058 7.566 1.00 85.81 188 VAL A CA 1
ATOM 1426 C C . VAL A 1 188 ? -21.683 -15.629 7.137 1.00 85.81 188 VAL A C 1
ATOM 1428 O O . VAL A 1 188 ? -21.299 -14.474 7.343 1.00 85.81 188 VAL A O 1
ATOM 1431 N N . LEU A 1 189 ? -20.929 -16.521 6.491 1.00 83.75 189 LEU A N 1
ATOM 1432 C CA . LEU A 1 189 ? -19.597 -16.241 5.955 1.00 83.75 189 LEU A CA 1
ATOM 1433 C C . LEU A 1 189 ? -19.630 -15.130 4.899 1.00 83.75 189 LEU A C 1
ATOM 1435 O O . LEU A 1 189 ? -18.786 -14.230 4.932 1.00 83.75 189 LEU A O 1
ATOM 1439 N N . GLU A 1 190 ? -20.594 -15.144 3.975 1.00 86.00 190 GLU A N 1
ATOM 1440 C CA . GLU A 1 190 ? -20.689 -14.097 2.952 1.00 86.00 190 GLU A CA 1
ATOM 1441 C C . GLU A 1 190 ? -21.169 -12.758 3.525 1.00 86.00 190 GLU A C 1
ATOM 1443 O O . GLU A 1 190 ? -20.616 -11.710 3.177 1.00 86.00 190 GLU A O 1
ATOM 1448 N N . ALA A 1 191 ? -22.113 -12.768 4.469 1.00 87.50 191 ALA A N 1
ATOM 1449 C CA . ALA A 1 191 ? -22.522 -11.565 5.188 1.00 87.50 191 ALA A CA 1
ATOM 1450 C C . ALA A 1 191 ? -21.347 -10.944 5.965 1.00 87.50 191 ALA A C 1
ATOM 1452 O O . ALA A 1 191 ? -21.124 -9.729 5.903 1.00 87.50 191 ALA A O 1
ATOM 1453 N N . ALA A 1 192 ? -20.545 -11.773 6.639 1.00 85.56 192 ALA A N 1
ATOM 1454 C CA . ALA A 1 192 ? -19.351 -11.343 7.355 1.00 85.56 192 ALA A CA 1
ATOM 1455 C C . ALA A 1 192 ? -18.302 -10.746 6.399 1.00 85.56 192 ALA A C 1
ATOM 1457 O O . ALA A 1 192 ? -17.814 -9.633 6.627 1.00 85.56 192 ALA A O 1
ATOM 1458 N N . ARG A 1 193 ? -18.032 -11.401 5.261 1.00 83.50 193 ARG A N 1
ATOM 1459 C CA . ARG A 1 193 ? -17.166 -10.857 4.197 1.00 83.50 193 ARG A CA 1
ATOM 1460 C C . ARG A 1 193 ? -17.675 -9.511 3.699 1.00 83.50 193 ARG A C 1
ATOM 1462 O O . ARG A 1 193 ? -16.896 -8.563 3.600 1.00 83.50 193 ARG A O 1
ATOM 1469 N N . GLN A 1 194 ? -18.973 -9.384 3.430 1.00 86.44 194 GLN A N 1
ATOM 1470 C CA . GLN A 1 194 ? -19.562 -8.127 2.980 1.00 86.44 194 GLN A CA 1
ATOM 1471 C C . GLN A 1 194 ? -19.418 -7.017 4.026 1.00 86.44 194 GLN A C 1
ATOM 1473 O O . GLN A 1 194 ? -19.094 -5.877 3.681 1.00 86.44 194 GLN A O 1
ATOM 1478 N N . ARG A 1 195 ? -19.569 -7.344 5.311 1.00 89.31 195 ARG A N 1
ATOM 1479 C CA . ARG A 1 195 ? -19.348 -6.396 6.406 1.00 89.31 195 ARG A CA 1
ATOM 1480 C C . ARG A 1 195 ? -17.895 -5.928 6.469 1.00 89.31 195 ARG A C 1
ATOM 1482 O O . ARG A 1 195 ? -17.658 -4.720 6.521 1.00 89.31 195 ARG A O 1
ATOM 1489 N N . VAL A 1 196 ? -16.929 -6.846 6.372 1.00 86.38 196 VAL A N 1
ATOM 1490 C CA . VAL A 1 196 ? -15.494 -6.516 6.287 1.00 86.38 196 VAL A CA 1
ATOM 1491 C C . VAL A 1 196 ? -15.212 -5.596 5.097 1.00 86.38 196 VAL A C 1
AT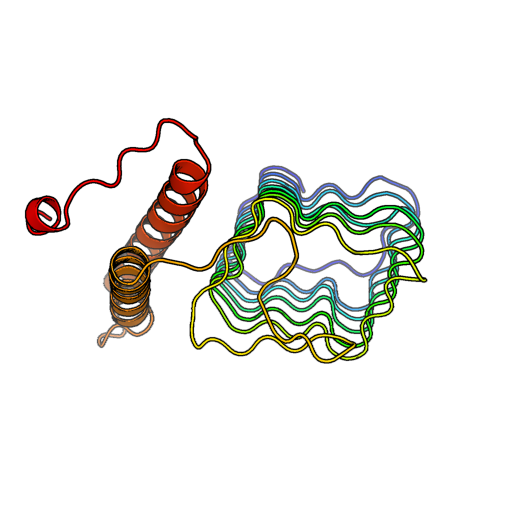OM 1493 O O . VAL A 1 196 ? -14.466 -4.624 5.235 1.00 86.38 196 VAL A O 1
ATOM 1496 N N . ARG A 1 197 ? -15.839 -5.846 3.939 1.00 83.19 197 ARG A N 1
ATOM 1497 C CA . ARG A 1 197 ? -15.693 -5.005 2.740 1.00 83.19 197 ARG A CA 1
ATOM 1498 C C . ARG A 1 197 ? -16.131 -3.568 2.985 1.00 83.19 197 ARG A C 1
ATOM 1500 O O . ARG A 1 197 ? -15.399 -2.643 2.629 1.00 83.19 197 ARG A O 1
ATOM 1507 N N . VAL A 1 198 ? -17.296 -3.387 3.606 1.00 88.88 198 VAL A N 1
ATOM 1508 C CA . VAL A 1 198 ? -17.842 -2.067 3.951 1.00 88.88 198 VAL A CA 1
ATOM 1509 C C . VAL A 1 198 ? -16.942 -1.346 4.954 1.00 88.88 198 VAL A C 1
ATOM 1511 O O . VAL A 1 198 ? -16.590 -0.193 4.717 1.00 88.88 198 VAL A O 1
ATOM 1514 N N . LEU A 1 199 ? -16.511 -2.024 6.021 1.00 88.56 199 LEU A N 1
ATOM 1515 C CA . LEU A 1 199 ? -15.637 -1.442 7.047 1.00 88.56 199 LEU A CA 1
ATOM 1516 C C . LEU A 1 199 ? -14.312 -0.947 6.458 1.00 88.56 199 LEU A C 1
ATOM 1518 O O . LEU A 1 199 ? -13.899 0.181 6.707 1.00 88.56 199 LEU A O 1
ATOM 1522 N N . LYS A 1 200 ? -13.671 -1.763 5.621 1.00 86.81 200 LYS A N 1
ATOM 1523 C CA . LYS A 1 200 ? -12.420 -1.418 4.933 1.00 86.81 200 LYS A CA 1
ATOM 1524 C C . LYS A 1 200 ? -12.584 -0.229 3.968 1.00 86.81 200 LYS A C 1
ATOM 1526 O O . LYS A 1 200 ? -11.720 0.645 3.935 1.00 86.81 200 LYS A O 1
ATOM 1531 N N . LYS A 1 201 ? -13.719 -0.125 3.258 1.00 86.25 201 LYS A N 1
ATOM 1532 C CA . LYS A 1 201 ? -14.051 1.057 2.433 1.00 86.25 201 LYS A CA 1
ATOM 1533 C C . LYS A 1 201 ? -14.265 2.314 3.275 1.00 86.25 201 LYS A C 1
ATOM 1535 O O . LYS A 1 201 ? -13.761 3.375 2.923 1.00 86.25 201 LYS A O 1
ATOM 1540 N N . GLN A 1 202 ? -14.990 2.201 4.387 1.00 90.25 202 GLN A N 1
ATOM 1541 C CA . GLN A 1 202 ? -15.198 3.310 5.322 1.00 90.25 202 GLN A CA 1
ATOM 1542 C C . GLN A 1 202 ? -13.878 3.788 5.933 1.00 90.25 202 GLN A C 1
ATOM 1544 O O . GLN A 1 202 ? -13.680 4.990 6.079 1.00 90.25 202 GLN A O 1
ATOM 1549 N N . LEU A 1 203 ? -12.972 2.859 6.249 1.00 89.56 203 LEU A N 1
ATOM 1550 C CA . LEU A 1 203 ? -11.633 3.168 6.733 1.00 89.56 203 LEU A CA 1
ATOM 1551 C C . LEU A 1 203 ? -10.832 3.947 5.682 1.00 89.56 203 LEU A C 1
ATOM 1553 O O . LEU A 1 203 ? -10.302 5.003 6.005 1.00 89.56 203 LEU A O 1
ATOM 1557 N N . HIS A 1 204 ? -10.805 3.488 4.427 1.00 87.38 204 HIS A N 1
ATOM 1558 C CA . HIS A 1 204 ? -10.145 4.213 3.335 1.00 87.38 204 HIS A CA 1
ATOM 1559 C C . HIS A 1 204 ? -10.735 5.620 3.134 1.00 87.38 204 HIS A C 1
ATOM 1561 O O . HIS A 1 204 ? -9.993 6.596 3.093 1.00 87.38 204 HIS A O 1
ATOM 1567 N N . ALA A 1 205 ? -12.066 5.746 3.089 1.00 88.12 205 ALA A N 1
ATOM 1568 C CA . ALA A 1 205 ? -12.735 7.040 2.941 1.00 88.12 205 ALA A CA 1
ATOM 1569 C C . ALA A 1 205 ? -12.450 7.989 4.117 1.00 88.12 205 ALA A C 1
ATOM 1571 O O . ALA A 1 205 ? -12.274 9.187 3.917 1.00 88.12 205 ALA A O 1
ATOM 1572 N N . TRP A 1 206 ? -12.385 7.461 5.342 1.00 90.12 206 TRP A N 1
ATOM 1573 C CA . TRP A 1 206 ? -11.998 8.242 6.514 1.00 90.12 206 TRP A CA 1
ATOM 1574 C C . TRP A 1 206 ? -10.551 8.730 6.413 1.00 90.12 206 TRP A C 1
ATOM 1576 O O . TRP A 1 206 ? -10.308 9.905 6.666 1.00 90.12 206 TRP A O 1
ATOM 1586 N N . VAL A 1 207 ? -9.615 7.868 6.006 1.00 89.75 207 VAL A N 1
ATOM 1587 C CA . VAL A 1 207 ? -8.205 8.238 5.810 1.00 89.75 207 VAL A CA 1
ATOM 1588 C C . VAL A 1 207 ? -8.052 9.329 4.762 1.00 89.75 207 VAL A C 1
ATOM 1590 O O . VAL A 1 207 ? -7.408 10.335 5.037 1.00 89.75 207 VAL A O 1
ATOM 1593 N N . PHE A 1 208 ? -8.709 9.169 3.617 1.00 83.81 208 PHE A N 1
ATOM 1594 C CA . PHE A 1 208 ? -8.719 10.178 2.565 1.00 83.81 208 PHE A CA 1
ATOM 1595 C C . PHE A 1 208 ? -9.299 11.509 3.064 1.00 83.81 208 PHE A C 1
ATOM 1597 O O . PHE A 1 208 ? -8.734 12.574 2.841 1.00 83.81 208 PHE A O 1
ATOM 1604 N N . ALA A 1 209 ? -10.403 11.463 3.817 1.00 86.38 209 ALA A N 1
ATOM 1605 C CA . ALA A 1 209 ? -10.999 12.666 4.385 1.00 86.38 209 ALA A CA 1
ATOM 1606 C C . ALA A 1 209 ? -10.051 13.384 5.358 1.00 86.38 209 ALA A C 1
ATOM 1608 O O . ALA A 1 209 ? -10.026 14.606 5.359 1.00 86.38 209 ALA A O 1
ATOM 1609 N N . MET A 1 210 ? -9.232 12.663 6.135 1.00 84.88 210 MET A N 1
ATOM 1610 C CA . MET A 1 210 ? -8.245 13.271 7.044 1.00 84.88 210 MET A CA 1
ATOM 1611 C C . MET A 1 210 ? -7.158 14.093 6.338 1.00 84.88 210 MET A C 1
ATOM 1613 O O . MET A 1 210 ? -6.413 14.801 7.015 1.00 84.88 210 MET A O 1
ATOM 1617 N N . GLN A 1 211 ? -7.033 13.968 5.019 1.00 76.94 211 GLN A N 1
ATOM 1618 C CA . GLN A 1 211 ? -6.070 14.705 4.203 1.00 76.94 211 GLN A CA 1
ATOM 1619 C C . GLN A 1 211 ? -6.687 15.970 3.588 1.00 76.94 211 GLN A C 1
ATOM 1621 O O . GLN A 1 211 ? -5.962 16.809 3.061 1.00 76.94 211 GLN A O 1
ATOM 1626 N N . ASP A 1 212 ? -8.011 16.156 3.694 1.00 77.31 212 ASP A N 1
ATOM 1627 C CA . ASP A 1 212 ? -8.669 17.410 3.324 1.00 77.31 212 ASP A CA 1
ATOM 1628 C C . ASP A 1 212 ? -8.438 18.464 4.428 1.00 77.31 212 ASP A C 1
ATOM 1630 O O . ASP A 1 212 ? -8.841 18.243 5.575 1.00 77.31 212 ASP A O 1
ATOM 1634 N N . PRO A 1 213 ? -7.876 19.648 4.114 1.00 67.62 213 PRO A N 1
ATOM 1635 C CA . PRO A 1 213 ? -7.678 20.733 5.082 1.00 67.62 213 PRO A CA 1
ATOM 1636 C C . PRO A 1 213 ? -8.965 21.212 5.774 1.00 67.62 213 PRO A C 1
ATOM 1638 O O . PRO A 1 213 ? -8.912 21.878 6.806 1.00 67.62 213 PRO A O 1
ATOM 1641 N N . ARG A 1 214 ? -10.134 20.913 5.195 1.00 70.94 214 ARG A N 1
ATOM 1642 C CA . ARG A 1 214 ? -11.460 21.271 5.720 1.00 70.94 214 ARG A CA 1
ATOM 1643 C C . ARG A 1 214 ? -12.048 20.191 6.626 1.00 70.94 214 ARG A C 1
ATOM 1645 O O . ARG A 1 214 ? -13.148 20.381 7.149 1.00 70.94 214 ARG A O 1
ATOM 1652 N N . TYR A 1 215 ? -11.371 19.057 6.797 1.00 69.69 215 TYR A N 1
ATOM 1653 C CA . TYR A 1 215 ? -11.858 17.962 7.621 1.00 69.69 215 TYR A CA 1
ATOM 1654 C C . TYR A 1 215 ? -11.936 18.373 9.091 1.00 69.69 215 TYR A C 1
ATOM 1656 O O . TYR A 1 215 ? -10.934 18.571 9.774 1.00 69.69 215 TYR A O 1
ATOM 1664 N N . GLN A 1 216 ? -13.160 18.480 9.601 1.00 59.75 216 GLN A N 1
ATOM 1665 C CA . GLN A 1 216 ? -13.405 18.670 11.023 1.00 59.75 216 GLN A CA 1
ATOM 1666 C C . GLN A 1 216 ? -13.467 17.298 11.684 1.00 59.75 216 GLN A C 1
ATOM 1668 O O . GLN A 1 216 ? -14.367 16.526 11.367 1.00 59.75 216 GLN A O 1
ATOM 1673 N N . HIS A 1 217 ? -12.546 16.993 12.604 1.00 60.91 217 HIS A N 1
ATOM 1674 C CA . HIS A 1 217 ? -12.572 15.748 13.376 1.00 60.91 217 HIS A CA 1
ATOM 1675 C C . HIS A 1 217 ? -13.895 15.652 14.159 1.00 60.91 217 HIS A C 1
ATOM 1677 O O . HIS A 1 217 ? -14.060 16.362 15.156 1.00 60.91 217 HIS A O 1
ATOM 1683 N N . PRO A 1 218 ? -14.861 14.806 13.754 1.00 57.62 218 PRO A N 1
ATOM 1684 C CA . PRO A 1 218 ? -16.107 14.707 14.495 1.00 57.62 218 PRO A CA 1
ATOM 1685 C C . PRO A 1 218 ? -15.810 14.031 15.839 1.00 57.62 218 PRO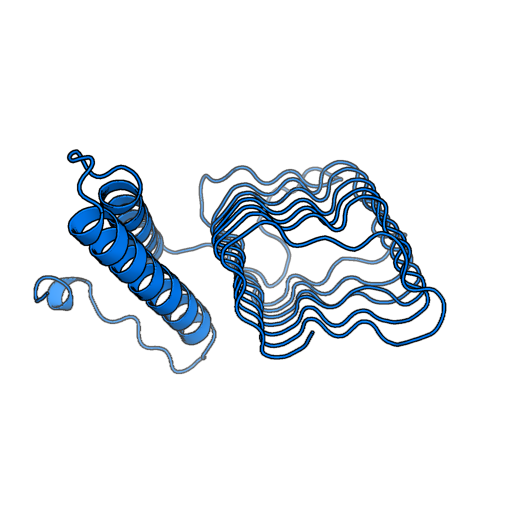 A C 1
ATOM 1687 O O . PRO A 1 218 ? -15.209 12.960 15.866 1.00 57.62 218 PRO A O 1
ATOM 1690 N N . GLY A 1 219 ? -16.208 14.643 16.958 1.00 49.72 219 GLY A N 1
ATOM 1691 C CA . GLY A 1 219 ? -16.019 14.065 18.293 1.00 49.72 219 GLY A CA 1
ATOM 1692 C C . GLY A 1 219 ? -16.592 12.641 18.407 1.00 49.72 219 GLY A C 1
ATOM 1693 O O . GLY A 1 219 ? -17.620 12.322 17.808 1.00 49.72 219 GLY A O 1
ATOM 1694 N N . PHE A 1 220 ? -15.925 11.779 19.190 1.00 44.56 220 PHE A N 1
ATOM 1695 C CA . PHE A 1 220 ? -16.244 10.343 19.339 1.00 44.56 220 PHE A CA 1
ATOM 1696 C C . PHE A 1 220 ? -17.695 10.059 19.783 1.00 44.56 220 PHE A C 1
ATOM 1698 O O . PHE A 1 220 ? -18.208 8.969 19.542 1.00 44.56 220 PHE A O 1
ATOM 1705 N N . GLU A 1 221 ? -18.371 11.024 20.414 1.00 45.69 221 GLU A N 1
ATOM 1706 C CA . GLU A 1 221 ? -19.707 10.839 21.000 1.00 45.69 221 GLU A CA 1
ATOM 1707 C C . GLU A 1 221 ? -20.809 10.523 19.977 1.00 45.69 221 GLU A C 1
ATOM 1709 O O . GLU A 1 221 ? -21.831 9.953 20.345 1.00 45.69 221 GLU A O 1
ATOM 1714 N N . LYS A 1 222 ? -20.595 10.794 18.682 1.00 46.84 222 LYS A N 1
ATOM 1715 C CA . LYS A 1 222 ? -21.580 10.490 17.626 1.00 46.84 222 LYS A CA 1
ATOM 1716 C C . LYS A 1 222 ? -21.466 9.088 17.010 1.00 46.84 222 LYS A C 1
ATOM 1718 O O . LYS A 1 222 ? -22.297 8.743 16.179 1.00 46.84 222 LYS A O 1
ATOM 1723 N N . ILE A 1 223 ? -20.475 8.272 17.390 1.00 47.84 223 ILE A N 1
ATOM 1724 C CA . ILE A 1 223 ? -20.250 6.942 16.774 1.00 47.84 223 ILE A CA 1
ATOM 1725 C C . ILE A 1 223 ? -20.961 5.806 17.541 1.00 47.84 223 ILE A C 1
ATOM 1727 O O . ILE A 1 223 ? -21.060 4.696 17.035 1.00 47.84 223 ILE A O 1
ATOM 1731 N N . ARG A 1 224 ? -21.583 6.071 18.702 1.00 40.53 224 ARG A N 1
ATOM 1732 C CA . ARG A 1 224 ? -22.434 5.087 19.415 1.00 40.53 224 ARG A CA 1
ATOM 1733 C C . ARG A 1 224 ? -23.822 4.853 18.779 1.00 40.53 224 ARG A C 1
ATOM 1735 O O . ARG A 1 224 ? -24.710 4.333 19.442 1.00 40.53 224 ARG A O 1
ATOM 1742 N N . GLY A 1 225 ? -24.022 5.256 17.525 1.00 40.59 225 GLY A N 1
ATOM 1743 C CA . GLY A 1 225 ? -25.311 5.213 16.827 1.00 40.59 225 GLY A CA 1
ATOM 1744 C C . GLY A 1 225 ? -25.362 4.289 15.608 1.00 40.59 225 GLY A C 1
ATOM 1745 O O . GLY A 1 225 ? -26.074 4.619 14.662 1.00 40.59 225 GLY A O 1
ATOM 1746 N N . ILE A 1 226 ? -24.596 3.191 15.591 1.00 42.00 226 ILE A N 1
ATOM 1747 C CA . ILE A 1 226 ? -24.765 2.066 14.650 1.00 42.00 226 ILE A CA 1
ATOM 1748 C C . ILE A 1 226 ? -24.646 0.764 15.432 1.00 42.00 226 ILE A C 1
ATOM 1750 O O . ILE A 1 226 ? -23.667 0.657 16.203 1.00 42.00 226 ILE A O 1
#

pLDDT: mean 87.55, std 12.53, range [40.53, 98.62]

Radius of gyration: 17.76 Å; chains: 1; bounding box: 46×44×46 Å